Protein AF-A0AAN6T8C2-F1 (afdb_monomer_lite)

InterPro domains:
  IPR029058 Alpha/Beta hydrolase fold [G3DSA:3.40.50.1820] (63-219)
  IPR054579 4-O-methyl-glucuronoyl methylesterase-like domain [PF22244] (79-148)

Foldseek 3Di:
DDDPPQKDWDWDQDPPRDIDIDIKGKDAAPDDFEEDEDCDALEDDDGRYMYIHDVPCVVPNDDDDDAQDDDDPLAHALLNVVVRTDPDDPVCNVCRVPVVPPPDDVLVVLLVCPPAAEEAEEEPVPCRSPVLSLLLSLVSSLLSCVQAVRSLRYAYEYYHPDDPSHDDPVCVLQVVLNCCVRTVVNHDPPSRSNYRDYPDPPSPDDNVVPDPDDRHNDDPPPPDDDDD

Radius of gyration: 19.91 Å; chains: 1; bounding box: 47×43×55 Å

Secondary structure (DSSP, 8-state):
-PPPTTEEEEEEEPTTS-EEEEEEEEE--SSS--EEEESS--SPPPTT-EEEE--TTTTS----------SSTTS--HHHHHHH-S-S-GGGGGGTT-GGG-S--HHHHHHTTTTS-EEEEE-TT-GGG-HHHHHHHHHHHHHHHHHTT-GGGEEEEE--SS-TT---GGGHHHHHHHHIIIIIS---TTS---EEEES-TT----GGGT--S---------------

Structure (mmCIF, N/CA/C/O backbone):
data_AF-A0AAN6T8C2-F1
#
_entry.id   AF-A0AAN6T8C2-F1
#
loop_
_atom_site.group_PDB
_atom_site.id
_atom_site.type_symbol
_atom_site.label_atom_id
_atom_site.label_alt_id
_atom_site.label_comp_id
_atom_site.label_asym_id
_atom_site.label_entity_id
_atom_site.label_seq_id
_atom_site.pdbx_PDB_ins_code
_atom_site.Cartn_x
_atom_site.Cartn_y
_atom_site.Cartn_z
_atom_site.occupancy
_atom_site.B_iso_or_equiv
_atom_site.auth_seq_id
_atom_site.auth_comp_id
_atom_site.auth_asym_id
_atom_site.auth_atom_id
_atom_site.pdbx_PDB_model_num
ATOM 1 N N . MET A 1 1 ? 5.323 17.037 34.798 1.00 45.03 1 MET A N 1
ATOM 2 C CA . MET A 1 1 ? 4.461 17.974 34.052 1.00 45.03 1 MET A CA 1
ATOM 3 C C . MET A 1 1 ? 3.394 17.132 33.388 1.00 45.03 1 MET A C 1
ATOM 5 O O . MET A 1 1 ? 3.730 16.327 32.519 1.00 45.03 1 MET A O 1
ATOM 9 N N . ASP A 1 2 ? 2.168 17.217 33.895 1.00 51.53 2 ASP A N 1
ATOM 10 C CA . ASP A 1 2 ? 1.044 16.428 33.397 1.00 51.53 2 ASP A CA 1
ATOM 11 C C . ASP A 1 2 ? 0.739 16.805 31.952 1.00 51.53 2 ASP A C 1
ATOM 13 O O . ASP A 1 2 ? 0.881 17.962 31.548 1.00 51.53 2 ASP A O 1
ATOM 17 N N . LEU A 1 3 ? 0.402 15.804 31.145 1.00 50.94 3 LEU A N 1
ATOM 18 C CA . LEU A 1 3 ? 0.017 16.049 29.766 1.00 50.94 3 LEU A CA 1
ATOM 19 C C . LEU A 1 3 ? -1.429 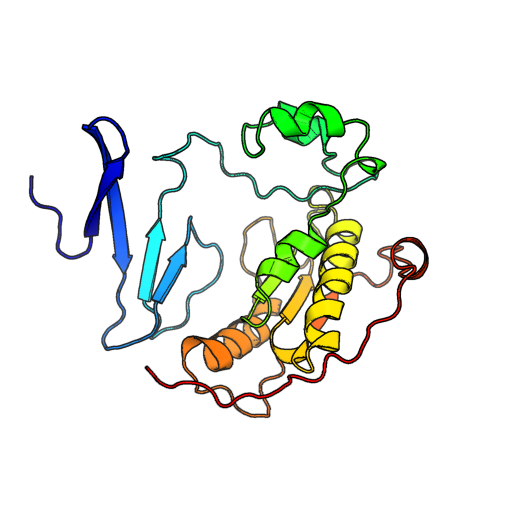16.550 29.693 1.00 50.94 3 LEU A C 1
ATOM 21 O O . LEU A 1 3 ? -2.251 16.136 30.510 1.00 50.94 3 LEU A O 1
ATOM 25 N N . PRO A 1 4 ? -1.766 17.388 28.697 1.00 62.94 4 PRO A N 1
ATOM 26 C CA . PRO A 1 4 ? -3.156 17.732 28.416 1.00 62.94 4 PRO A CA 1
ATOM 27 C C . PRO A 1 4 ? -3.982 16.467 28.138 1.00 62.94 4 PRO A C 1
ATOM 29 O O . PRO A 1 4 ? -3.448 15.499 27.598 1.00 62.94 4 PRO A O 1
ATOM 32 N N . ALA A 1 5 ? -5.294 16.506 28.402 1.00 58.34 5 ALA A N 1
ATOM 33 C CA . ALA A 1 5 ? -6.227 15.378 28.225 1.00 58.34 5 ALA A CA 1
ATOM 34 C C . ALA A 1 5 ? -6.243 14.745 26.812 1.00 58.34 5 ALA A C 1
ATOM 36 O O . ALA A 1 5 ? -6.737 13.637 26.635 1.00 58.34 5 ALA A O 1
ATOM 37 N N . ASN A 1 6 ? -5.666 15.424 25.818 1.00 65.81 6 ASN A N 1
ATOM 38 C CA . ASN A 1 6 ? -5.591 14.981 24.425 1.00 65.81 6 ASN A CA 1
ATOM 39 C C . ASN A 1 6 ? -4.285 14.240 24.087 1.00 65.81 6 ASN A C 1
ATOM 41 O O . ASN A 1 6 ? -3.965 14.072 22.911 1.00 65.81 6 ASN A O 1
ATOM 45 N N . PHE A 1 7 ? -3.493 13.835 25.082 1.00 59.97 7 PHE A N 1
ATOM 46 C CA . PHE A 1 7 ? -2.259 13.087 24.863 1.00 59.97 7 PHE A CA 1
ATOM 47 C C . PHE A 1 7 ? -2.221 11.797 25.678 1.00 59.97 7 PHE A C 1
ATOM 49 O O . PHE A 1 7 ? -2.475 11.802 26.881 1.00 59.97 7 PHE A O 1
ATOM 56 N N . LEU A 1 8 ? -1.803 10.707 25.032 1.00 64.50 8 LEU A N 1
ATOM 57 C CA . LEU A 1 8 ? -1.449 9.468 25.721 1.00 64.50 8 LEU A CA 1
ATOM 58 C C . LEU A 1 8 ? 0.071 9.358 25.836 1.00 64.50 8 LEU A C 1
ATOM 60 O O . LEU A 1 8 ? 0.795 9.513 24.851 1.00 64.50 8 LEU A O 1
ATOM 64 N N . ARG A 1 9 ? 0.547 9.064 27.049 1.00 69.62 9 ARG A N 1
ATOM 65 C CA . ARG A 1 9 ? 1.923 8.629 27.319 1.00 69.62 9 ARG A CA 1
ATOM 66 C C . ARG A 1 9 ? 1.949 7.113 27.342 1.00 69.62 9 ARG A C 1
ATOM 68 O O . ARG A 1 9 ? 1.206 6.511 28.111 1.00 69.62 9 ARG A O 1
ATOM 75 N N . GLN A 1 10 ? 2.845 6.519 26.563 1.00 71.00 10 GLN A N 1
ATOM 76 C CA . GLN A 1 10 ? 3.100 5.087 26.627 1.00 71.00 10 GLN A CA 1
ATOM 77 C C . GLN A 1 10 ? 4.558 4.855 27.037 1.00 71.00 10 GLN A C 1
ATOM 79 O O . GLN A 1 10 ? 5.458 5.073 26.222 1.00 71.00 10 GLN A O 1
ATOM 84 N N . PRO A 1 11 ? 4.817 4.475 28.303 1.00 67.25 11 PRO A N 1
ATOM 85 C CA . PRO A 1 11 ? 6.139 4.025 28.703 1.00 67.25 11 PRO A CA 1
ATOM 86 C C . PRO A 1 11 ? 6.406 2.648 28.089 1.00 67.25 11 PRO A C 1
ATOM 88 O O . PRO A 1 11 ? 5.584 1.739 28.210 1.00 67.25 11 PRO A O 1
ATOM 91 N N . ILE A 1 12 ? 7.555 2.490 27.434 1.00 69.00 12 ILE A N 1
ATOM 92 C CA . ILE A 1 12 ? 8.061 1.186 27.001 1.00 69.00 12 ILE A CA 1
ATOM 93 C C . ILE A 1 12 ? 9.289 0.866 27.844 1.00 69.00 12 ILE A C 1
ATOM 95 O O . ILE A 1 12 ? 10.314 1.549 27.756 1.00 69.00 12 ILE A O 1
ATOM 99 N N . GLN A 1 13 ? 9.178 -0.194 28.640 1.00 70.50 13 GLN A N 1
ATOM 100 C CA . GLN A 1 13 ? 10.312 -0.804 29.314 1.00 70.50 13 GLN A CA 1
ATOM 101 C C . GLN A 1 13 ? 10.913 -1.851 28.377 1.00 70.50 13 GLN A C 1
ATOM 103 O O . GLN A 1 13 ? 10.228 -2.774 27.939 1.00 70.50 13 GLN A O 1
ATOM 108 N N . THR A 1 14 ? 12.180 -1.674 28.021 1.00 67.00 14 THR A N 1
ATOM 109 C CA . THR A 1 14 ? 12.908 -2.626 27.174 1.00 67.00 14 THR A CA 1
ATOM 110 C C . THR A 1 14 ? 13.741 -3.578 28.032 1.00 67.00 14 THR A C 1
ATOM 112 O O . THR A 1 14 ? 13.932 -3.342 29.229 1.00 67.00 14 THR A O 1
ATOM 115 N N . ASP A 1 15 ? 14.243 -4.658 27.428 1.00 65.38 15 ASP A N 1
ATOM 116 C CA . ASP A 1 15 ? 15.225 -5.519 28.089 1.00 65.38 15 ASP A CA 1
ATOM 117 C C . ASP A 1 15 ? 16.444 -4.681 28.542 1.00 65.38 15 ASP A C 1
ATOM 119 O O . ASP A 1 15 ? 16.909 -3.798 27.813 1.00 65.38 15 ASP A O 1
ATOM 123 N N . LYS A 1 16 ? 16.963 -4.959 29.747 1.00 65.06 16 LYS A N 1
ATOM 124 C CA . LYS A 1 16 ? 18.083 -4.248 30.409 1.00 65.06 16 LYS A CA 1
ATOM 125 C C . LYS A 1 16 ? 17.782 -2.828 30.924 1.00 65.06 16 LYS A C 1
ATOM 127 O O . LYS A 1 16 ? 18.631 -1.944 30.810 1.00 65.06 16 LYS A O 1
ATOM 132 N N . GLU A 1 17 ? 16.595 -2.608 31.495 1.00 69.12 17 GLU A N 1
ATOM 133 C CA . GLU A 1 17 ? 16.219 -1.392 32.257 1.00 69.12 17 GLU A CA 1
ATOM 134 C C . GLU A 1 17 ? 16.247 -0.067 31.471 1.00 69.12 17 GLU A C 1
ATOM 136 O O . GLU A 1 17 ? 16.138 1.020 32.044 1.00 69.12 17 GLU A O 1
ATOM 141 N N . LYS A 1 18 ? 16.350 -0.120 30.140 1.00 67.25 18 LYS A N 1
ATOM 142 C CA . LYS A 1 18 ? 16.247 1.080 29.307 1.00 67.25 18 LYS A CA 1
ATOM 143 C C . LYS A 1 18 ? 14.777 1.422 29.093 1.00 67.25 18 LYS A C 1
ATOM 145 O O . LYS A 1 18 ? 13.999 0.595 28.614 1.00 67.25 18 LYS A O 1
ATOM 150 N N . ASN A 1 19 ? 14.420 2.659 29.420 1.00 67.56 19 ASN A N 1
ATOM 151 C CA . ASN A 1 19 ? 13.067 3.183 29.274 1.00 67.56 19 ASN A CA 1
ATOM 152 C C . ASN A 1 19 ? 13.010 4.176 28.116 1.00 67.56 19 ASN A C 1
ATOM 154 O O . ASN A 1 19 ? 13.830 5.092 28.035 1.00 67.56 19 ASN A O 1
ATOM 158 N N . ILE A 1 20 ? 12.015 4.016 27.249 1.00 67.62 20 ILE A N 1
ATOM 159 C CA . ILE A 1 20 ? 11.681 4.986 26.207 1.00 67.62 20 ILE A CA 1
ATOM 160 C C . ILE A 1 20 ? 10.268 5.487 26.493 1.00 67.62 20 ILE A C 1
ATOM 162 O O . ILE A 1 20 ? 9.353 4.699 26.720 1.00 67.62 20 ILE A O 1
ATOM 166 N N . ASN A 1 21 ? 10.095 6.808 26.482 1.00 67.06 21 ASN A N 1
ATOM 167 C CA . ASN A 1 21 ? 8.798 7.454 26.638 1.00 67.06 21 ASN A CA 1
ATOM 168 C C . ASN A 1 21 ? 8.503 8.265 25.382 1.00 67.06 21 ASN A C 1
ATOM 170 O O . ASN A 1 21 ? 9.280 9.150 25.030 1.00 67.06 21 ASN A O 1
ATOM 174 N N . PHE A 1 22 ? 7.358 8.019 24.756 1.00 67.19 22 PHE A N 1
ATOM 175 C CA . PHE A 1 22 ? 6.819 8.896 23.720 1.00 67.19 22 PHE A CA 1
ATOM 176 C C . PHE A 1 22 ? 5.398 9.324 24.087 1.00 67.19 22 PHE A C 1
ATOM 178 O O . PHE A 1 22 ? 4.767 8.786 25.004 1.00 67.19 22 PHE A O 1
ATOM 185 N N . SER A 1 23 ? 4.920 10.376 23.433 1.00 64.69 23 SER A N 1
ATOM 186 C CA . SER A 1 23 ? 3.564 10.892 23.610 1.00 64.69 23 SER A CA 1
ATOM 187 C C . SER A 1 23 ? 2.898 10.996 22.249 1.00 64.69 23 SER A C 1
ATOM 189 O O . SER A 1 23 ? 3.501 11.506 21.309 1.00 64.69 23 SER A O 1
ATOM 191 N N . VAL A 1 24 ? 1.664 10.514 22.147 1.00 65.12 24 VAL A N 1
ATOM 192 C CA . VAL A 1 24 ? 0.842 10.636 20.938 1.00 65.12 24 VAL A CA 1
ATOM 193 C C . VAL A 1 24 ? -0.283 11.620 21.202 1.00 65.12 24 VAL A C 1
ATOM 195 O O . VAL A 1 24 ? -0.850 11.624 22.296 1.00 65.12 24 VAL A O 1
ATOM 198 N N . SER A 1 25 ? -0.599 12.465 20.224 1.00 65.31 25 SER A N 1
ATOM 199 C CA . SER A 1 25 ? -1.761 13.352 20.312 1.00 65.31 25 SER A CA 1
ATOM 200 C C . SER A 1 25 ? -2.984 12.658 19.735 1.00 65.31 25 SER A C 1
ATOM 202 O O . SER A 1 25 ? -2.902 12.074 18.654 1.00 65.31 25 SER A O 1
ATOM 204 N N . ILE A 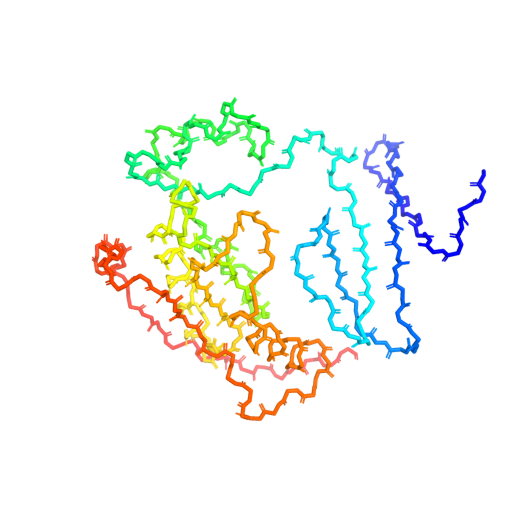1 26 ? -4.120 12.776 20.411 1.00 66.38 26 ILE A N 1
ATOM 205 C CA . ILE A 1 26 ? -5.397 12.230 19.964 1.00 66.38 26 ILE A CA 1
ATOM 206 C C . ILE A 1 26 ? -6.355 13.376 19.674 1.00 66.38 26 ILE A C 1
ATOM 208 O O . ILE A 1 26 ? -6.559 14.260 20.502 1.00 66.38 26 ILE A O 1
ATOM 212 N N . THR A 1 27 ? -6.964 13.338 18.494 1.00 68.69 27 THR A N 1
ATOM 213 C CA . THR A 1 27 ? -8.133 14.145 18.151 1.00 68.69 27 THR A CA 1
ATOM 214 C C . THR A 1 27 ? -9.332 13.214 18.086 1.00 68.69 27 THR A C 1
ATOM 216 O O . THR A 1 27 ? -9.463 12.437 17.141 1.00 68.69 27 THR A O 1
ATOM 219 N N . THR A 1 28 ? -10.189 13.250 19.103 1.00 63.12 28 THR A N 1
ATOM 220 C CA . THR A 1 28 ? -11.449 12.505 19.110 1.00 63.12 28 THR A CA 1
ATOM 221 C C . THR A 1 28 ? -12.569 13.373 18.526 1.00 63.12 28 THR A C 1
ATOM 223 O O . THR A 1 28 ? -12.694 14.543 18.894 1.00 63.12 28 THR A O 1
ATOM 226 N N . PRO A 1 29 ? -13.402 12.855 17.608 1.00 62.78 29 PRO A N 1
ATOM 227 C CA . PRO A 1 29 ? -14.671 13.490 17.285 1.00 62.78 29 PRO A CA 1
ATOM 228 C C . PRO A 1 29 ? -15.621 13.388 18.488 1.00 62.78 29 PRO A C 1
ATOM 230 O O . PRO A 1 29 ? -15.397 12.609 19.415 1.00 62.78 29 PRO A O 1
ATOM 233 N N . LEU A 1 30 ? -16.717 14.147 18.465 1.00 52.62 30 LEU A N 1
ATOM 234 C CA . LEU A 1 30 ? -17.821 13.952 19.408 1.00 52.62 30 LEU A CA 1
ATOM 235 C C . LEU A 1 30 ? -18.403 12.533 19.233 1.00 52.62 30 LEU A C 1
ATOM 237 O O . LEU A 1 30 ? -18.989 12.243 18.192 1.00 52.62 30 LEU A O 1
ATOM 241 N N . GLY A 1 31 ? -18.250 11.668 20.244 1.00 56.06 31 GLY A N 1
ATOM 242 C CA . GLY A 1 31 ? -18.862 10.331 20.310 1.00 56.06 31 GLY A CA 1
ATOM 243 C C . GLY A 1 31 ? -17.878 9.151 20.356 1.00 56.06 31 GLY A C 1
ATOM 244 O O . GLY A 1 31 ? -16.663 9.328 20.372 1.00 56.06 31 GLY A O 1
ATOM 245 N N . ASN A 1 32 ? -18.431 7.932 20.380 1.00 59.62 32 ASN A N 1
ATOM 246 C CA . ASN A 1 32 ? -17.681 6.675 20.270 1.00 59.62 32 ASN A CA 1
ATOM 247 C C . ASN A 1 32 ? -17.539 6.306 18.785 1.00 59.62 32 ASN A C 1
ATOM 249 O O . ASN A 1 32 ? -18.547 6.121 18.105 1.00 59.62 32 ASN A O 1
ATOM 253 N N . GLY A 1 33 ? -16.310 6.195 18.280 1.00 60.03 33 GLY A N 1
ATOM 254 C CA . GLY A 1 33 ? -16.033 5.861 16.880 1.00 60.03 33 GLY A CA 1
ATOM 255 C C . GLY A 1 33 ? -14.648 5.230 16.695 1.00 60.03 33 GLY A C 1
ATOM 256 O O . GLY A 1 33 ? -13.823 5.297 17.610 1.00 60.03 33 GLY A O 1
ATOM 257 N N . PRO A 1 34 ? -14.382 4.595 15.539 1.00 66.44 34 PRO A N 1
ATOM 258 C CA . PRO A 1 34 ? -13.091 3.973 15.252 1.00 66.44 34 PRO A CA 1
ATOM 259 C C . PRO A 1 34 ? -11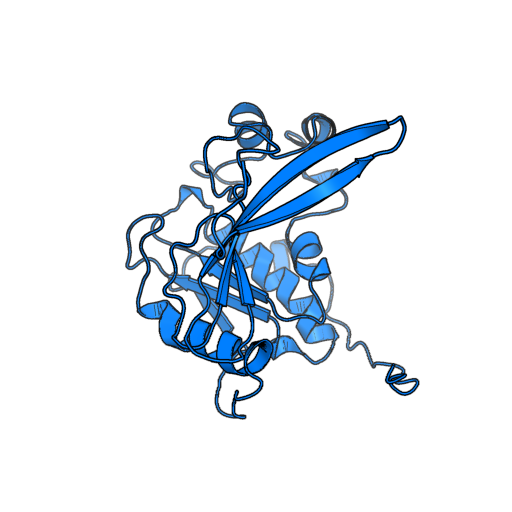.967 5.018 15.207 1.00 66.44 34 PRO A C 1
ATOM 261 O O . PRO A 1 34 ? -12.208 6.199 14.942 1.00 66.44 34 PRO A O 1
ATOM 264 N N . PHE A 1 35 ? -10.728 4.582 15.439 1.00 63.00 35 PHE A N 1
ATOM 265 C CA . PHE A 1 35 ? -9.543 5.438 15.385 1.00 63.00 35 PHE A CA 1
ATOM 266 C C . PHE A 1 35 ? -8.587 5.030 14.260 1.00 63.00 35 PHE A C 1
ATOM 268 O O . PHE A 1 35 ? -8.461 3.852 13.931 1.00 63.00 35 PHE A O 1
ATOM 275 N N . ILE A 1 36 ? -7.876 6.008 13.698 1.00 61.81 36 ILE A N 1
ATOM 276 C CA . ILE A 1 36 ? -6.781 5.806 12.743 1.00 61.81 36 ILE A CA 1
ATOM 277 C C . ILE A 1 36 ? -5.504 6.391 13.345 1.00 61.81 36 ILE A C 1
ATOM 279 O O . ILE A 1 36 ? -5.501 7.531 13.809 1.00 61.81 36 ILE A O 1
ATOM 283 N N . ALA A 1 37 ? -4.413 5.625 13.319 1.00 58.09 37 ALA A N 1
ATOM 284 C CA . ALA A 1 37 ? -3.087 6.114 13.681 1.00 58.09 37 ALA A CA 1
ATOM 285 C C . ALA A 1 37 ? -2.345 6.627 12.440 1.00 58.09 37 ALA A C 1
ATOM 287 O O . ALA A 1 37 ? -2.218 5.905 11.453 1.00 58.09 37 ALA A O 1
ATOM 288 N N . LEU A 1 38 ? -1.850 7.863 12.485 1.00 58.84 38 LEU A N 1
ATOM 289 C CA . LEU A 1 38 ? -1.156 8.521 11.380 1.00 58.84 38 LEU A CA 1
ATOM 290 C C . LEU A 1 38 ? 0.192 9.070 11.829 1.00 58.84 38 LEU A C 1
ATOM 292 O O . LEU A 1 38 ? 0.268 9.772 12.828 1.00 58.84 38 LEU A O 1
ATOM 296 N N . GLY A 1 39 ? 1.231 8.849 11.021 1.00 48.84 39 GLY A N 1
ATOM 297 C CA . GLY A 1 39 ? 2.518 9.561 11.121 1.00 48.84 39 GLY A CA 1
ATOM 298 C C . GLY A 1 39 ? 2.412 11.082 10.884 1.00 48.84 39 GLY A C 1
ATOM 299 O O . GLY A 1 39 ? 3.317 11.857 11.168 1.00 48.84 39 GLY A O 1
ATOM 300 N N . GLY A 1 40 ? 1.279 11.483 10.302 1.00 57.91 40 GLY A N 1
ATOM 301 C CA . GLY A 1 40 ? 1.039 12.704 9.544 1.00 57.91 40 GLY A CA 1
ATOM 302 C C . GLY A 1 40 ? 0.183 12.322 8.329 1.00 57.91 40 GLY A C 1
ATOM 303 O O . GLY A 1 40 ? 0.527 11.396 7.594 1.00 57.91 40 GLY A O 1
ATOM 304 N N . GLY A 1 41 ? -0.980 12.952 8.157 1.00 59.19 41 GLY A N 1
ATOM 305 C CA . GLY A 1 41 ? -1.956 12.599 7.120 1.00 59.19 41 GLY A CA 1
ATOM 306 C C . GLY A 1 41 ? -2.161 13.737 6.129 1.00 59.19 41 GLY A C 1
ATOM 307 O O . GLY A 1 41 ? -2.318 14.883 6.533 1.00 59.19 41 GLY A O 1
ATOM 308 N N . SER A 1 42 ? -2.184 13.415 4.838 1.00 66.50 42 SER A N 1
ATOM 309 C CA . SER A 1 42 ? -2.522 14.363 3.762 1.00 66.50 42 SER A CA 1
ATOM 310 C C . SER A 1 42 ? -3.885 14.075 3.137 1.00 66.50 42 SER A C 1
ATOM 312 O O . SER A 1 42 ? -4.215 14.642 2.104 1.00 66.50 42 SER A O 1
ATOM 314 N N . PHE A 1 43 ? -4.658 13.165 3.726 1.00 67.50 43 PHE A N 1
ATOM 315 C CA . PHE A 1 43 ? -5.997 12.817 3.272 1.00 67.50 43 PHE A CA 1
ATOM 316 C C . PHE A 1 43 ? -7.038 13.374 4.250 1.00 67.50 43 PHE A C 1
ATOM 318 O O . PHE A 1 43 ? -6.756 13.486 5.447 1.00 67.50 43 PHE A O 1
ATOM 325 N N . PRO A 1 44 ? -8.235 13.738 3.767 1.00 73.81 44 PRO A N 1
ATOM 326 C CA . PRO A 1 44 ? -9.315 14.187 4.620 1.00 73.81 44 PRO A CA 1
ATOM 327 C C . PRO A 1 44 ? -9.781 13.015 5.476 1.00 73.81 44 PRO A C 1
ATOM 329 O O . PRO A 1 44 ? -10.037 11.923 4.972 1.00 73.81 44 PRO A O 1
ATOM 332 N N . ILE A 1 45 ? -9.903 13.254 6.775 1.00 71.69 45 ILE A N 1
ATOM 333 C CA . ILE A 1 45 ? -10.451 12.283 7.716 1.00 71.69 45 ILE A CA 1
ATOM 334 C C . ILE A 1 45 ? -11.946 12.592 7.840 1.00 71.69 45 ILE A C 1
ATOM 336 O O . ILE A 1 45 ? -12.290 13.699 8.266 1.00 71.69 45 ILE A O 1
ATOM 340 N N . PRO A 1 46 ? -12.844 11.674 7.438 1.00 70.38 46 PRO A N 1
ATOM 341 C CA . PRO A 1 46 ? -14.276 11.868 7.608 1.00 70.38 46 PRO A CA 1
ATOM 342 C C . PRO A 1 46 ? -14.657 12.099 9.073 1.00 70.38 46 PRO A C 1
ATOM 344 O O . PRO A 1 46 ? -14.005 11.602 9.994 1.00 70.38 46 PRO A O 1
ATOM 347 N N . SER A 1 47 ? -15.760 12.814 9.290 1.00 66.81 47 SER A N 1
ATOM 348 C CA . SER A 1 47 ? -16.330 12.978 10.627 1.00 66.81 47 SER A CA 1
ATOM 349 C C . SER A 1 47 ? -16.666 11.620 11.262 1.00 66.81 47 SER A C 1
ATOM 351 O O . SER A 1 47 ? -16.992 10.646 10.579 1.00 66.81 47 SER A O 1
ATOM 353 N N . GLY A 1 48 ? -16.568 11.551 12.592 1.00 68.12 48 GLY A N 1
ATOM 354 C CA . GLY A 1 48 ? -16.827 10.322 13.350 1.00 68.12 48 GLY A CA 1
ATOM 355 C C . GLY A 1 48 ? -15.645 9.348 13.434 1.00 68.12 48 GLY A C 1
ATOM 356 O O . GLY A 1 48 ? -15.811 8.263 13.983 1.00 68.12 48 GLY A O 1
ATOM 357 N N . ILE A 1 49 ? -14.457 9.732 12.949 1.00 69.69 49 ILE A N 1
ATOM 358 C CA . ILE A 1 49 ? -13.214 8.963 13.103 1.00 69.69 49 ILE A CA 1
ATOM 359 C C . ILE A 1 49 ? -12.235 9.718 14.001 1.00 69.69 49 ILE A C 1
ATOM 361 O O . ILE A 1 49 ? -11.912 10.880 13.750 1.00 69.69 49 ILE A O 1
ATOM 365 N N . ALA A 1 50 ? -11.744 9.053 15.044 1.00 62.56 50 ALA A N 1
ATOM 366 C CA . ALA A 1 50 ? -10.674 9.581 15.880 1.00 62.56 50 ALA A CA 1
ATOM 367 C C . ALA A 1 50 ? -9.320 9.470 15.173 1.00 62.56 50 ALA A C 1
ATOM 369 O O . ALA A 1 50 ? -9.028 8.493 14.489 1.00 62.56 50 ALA A O 1
ATOM 370 N N . THR A 1 51 ? -8.464 10.467 15.358 1.00 65.75 51 THR A N 1
ATOM 371 C CA . THR A 1 51 ? -7.113 10.484 14.788 1.00 65.75 51 THR A CA 1
ATOM 372 C C . THR A 1 51 ? -6.090 10.428 15.903 1.00 65.75 51 THR A C 1
ATOM 374 O O . THR A 1 51 ? -6.095 11.281 16.788 1.00 65.75 51 THR A O 1
ATOM 377 N N . VAL A 1 52 ? -5.194 9.451 15.850 1.00 58.59 52 VAL A N 1
ATOM 378 C CA . VAL A 1 52 ? -4.012 9.373 16.708 1.00 58.59 52 VAL A CA 1
ATOM 379 C C . VAL A 1 52 ? -2.813 9.778 15.864 1.00 58.59 52 VAL A C 1
ATOM 381 O O . VAL A 1 52 ? -2.453 9.075 14.927 1.00 58.59 52 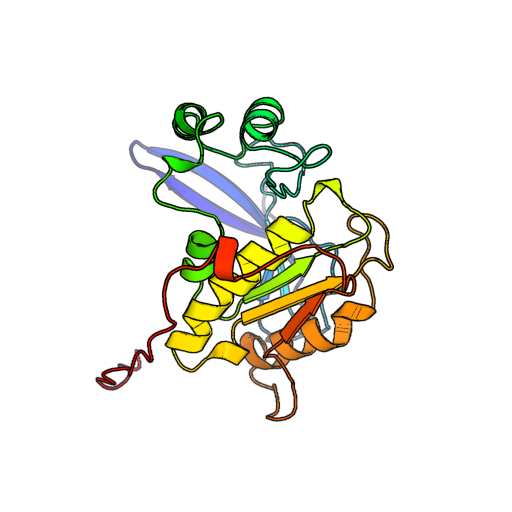VAL A O 1
ATOM 384 N N . THR A 1 53 ? -2.180 10.903 16.175 1.00 64.81 53 THR A N 1
ATOM 385 C CA . THR A 1 53 ? -0.963 11.318 15.472 1.00 64.81 53 THR A CA 1
ATOM 386 C C . THR A 1 53 ? 0.255 10.764 16.196 1.00 64.81 53 THR A C 1
ATOM 388 O O . THR A 1 53 ? 0.540 11.131 17.339 1.00 64.81 53 THR A O 1
ATOM 391 N N . PHE A 1 54 ? 0.983 9.889 15.514 1.00 57.41 54 PHE A N 1
ATOM 392 C CA . PHE A 1 54 ? 2.258 9.342 15.943 1.00 57.41 54 PHE A CA 1
ATOM 393 C C . PHE A 1 54 ? 3.387 10.127 15.279 1.00 57.41 54 PHE A C 1
ATOM 395 O O . PHE A 1 54 ? 3.477 10.168 14.062 1.00 57.41 54 PHE A O 1
ATOM 402 N N . ARG A 1 55 ? 4.269 10.759 16.051 1.00 61.75 55 ARG A N 1
ATOM 403 C CA . ARG A 1 55 ? 5.439 11.441 15.484 1.00 61.75 55 ARG A CA 1
ATOM 404 C C . ARG A 1 55 ? 6.552 10.425 15.265 1.00 61.75 55 ARG A C 1
ATOM 406 O O . ARG A 1 55 ? 7.286 10.105 16.193 1.00 61.75 55 ARG A O 1
ATOM 413 N N . ASN A 1 56 ? 6.665 9.895 14.051 1.00 62.59 56 ASN A N 1
ATOM 414 C CA . ASN A 1 56 ? 7.668 8.876 13.727 1.00 62.59 56 ASN A CA 1
ATOM 415 C C . ASN A 1 56 ? 9.113 9.411 13.705 1.00 62.59 56 ASN A C 1
ATOM 417 O O . ASN A 1 56 ? 10.035 8.605 13.805 1.00 62.59 56 ASN A O 1
ATOM 421 N N . ASP A 1 57 ? 9.308 10.735 13.662 1.00 58.38 57 ASP A N 1
ATOM 422 C CA . ASP A 1 57 ? 10.632 11.375 13.728 1.00 58.38 57 ASP A CA 1
ATOM 423 C C . ASP A 1 57 ? 11.265 11.336 15.133 1.00 58.38 57 ASP A C 1
ATOM 425 O O . ASP A 1 57 ? 12.491 11.393 15.266 1.00 58.38 57 ASP A O 1
ATOM 429 N N . ASP A 1 58 ? 10.445 11.230 16.186 1.00 58.56 58 ASP A N 1
ATOM 430 C CA . ASP A 1 58 ? 10.896 11.233 17.583 1.00 58.56 58 ASP A CA 1
ATOM 431 C C . ASP A 1 58 ? 11.683 9.953 17.954 1.00 58.56 58 ASP A C 1
ATOM 433 O O . ASP A 1 58 ? 12.776 10.075 18.518 1.00 58.56 58 ASP A O 1
ATOM 437 N N . PRO A 1 59 ? 11.205 8.726 17.637 1.00 54.78 59 PRO A N 1
ATOM 438 C CA . PRO A 1 59 ? 11.969 7.500 17.884 1.00 54.78 59 PRO A CA 1
ATOM 439 C C . PRO A 1 59 ? 13.069 7.245 16.839 1.00 54.78 59 PRO A C 1
ATOM 441 O O . PRO A 1 59 ? 14.057 6.585 17.162 1.00 54.78 59 PRO A O 1
ATOM 444 N N . HIS A 1 60 ? 12.937 7.771 15.612 1.00 46.06 60 HIS A N 1
ATOM 445 C CA . HIS A 1 60 ? 13.927 7.627 14.539 1.00 46.06 60 HIS A CA 1
ATOM 446 C C . HIS A 1 60 ? 13.984 8.884 13.661 1.00 46.06 60 HIS A C 1
ATOM 448 O O . HIS A 1 60 ? 13.091 9.130 12.857 1.00 46.06 60 HIS A O 1
ATOM 454 N N . ARG A 1 61 ? 15.076 9.653 13.763 1.00 46.34 61 ARG A N 1
ATOM 455 C CA . ARG A 1 61 ? 15.275 10.870 12.961 1.00 46.34 61 ARG A CA 1
ATOM 456 C C . ARG A 1 61 ? 15.317 10.555 11.469 1.00 46.34 61 ARG A C 1
ATOM 458 O O . ARG A 1 61 ? 16.255 9.910 11.005 1.00 46.34 61 ARG A O 1
ATOM 465 N N . GLN A 1 62 ? 14.349 11.076 10.727 1.00 47.94 62 GLN A N 1
ATOM 466 C CA . GLN A 1 62 ? 14.285 11.024 9.270 1.00 47.94 62 GLN A CA 1
ATOM 467 C C . GLN A 1 62 ? 13.770 12.381 8.762 1.00 47.94 62 GLN A C 1
ATOM 469 O O . GLN A 1 62 ? 13.037 13.072 9.460 1.00 47.94 62 GLN A O 1
ATOM 474 N N . SER A 1 63 ? 14.151 12.807 7.555 1.00 40.75 63 SER A N 1
ATOM 475 C CA . SER A 1 63 ? 13.313 13.740 6.797 1.00 40.75 63 SER A CA 1
ATOM 476 C C . SER A 1 63 ? 12.188 12.934 6.145 1.00 40.75 63 SER A C 1
ATOM 478 O O . SER A 1 63 ? 12.433 11.842 5.624 1.00 40.75 63 SER A O 1
ATOM 480 N N . LEU A 1 64 ? 10.950 13.434 6.202 1.00 41.00 64 LEU A N 1
ATOM 481 C CA . LEU A 1 64 ? 9.790 12.782 5.591 1.00 41.00 64 LEU A CA 1
ATOM 482 C C . LEU A 1 64 ? 10.076 12.495 4.107 1.00 41.00 64 LEU A C 1
ATOM 484 O O . LEU A 1 64 ? 10.128 13.424 3.302 1.00 41.00 64 LEU A O 1
ATOM 488 N N . ALA A 1 65 ? 10.210 11.225 3.724 1.00 33.97 65 ALA A N 1
ATOM 489 C CA . ALA A 1 65 ? 10.051 10.841 2.329 1.00 33.97 65 ALA A CA 1
ATOM 490 C C . ALA A 1 65 ? 9.180 9.599 2.202 1.00 33.97 65 ALA A C 1
ATOM 492 O O . ALA A 1 65 ? 9.290 8.630 2.951 1.00 33.97 65 ALA A O 1
ATOM 493 N N . ARG A 1 66 ? 8.299 9.656 1.208 1.00 45.72 66 ARG A N 1
ATOM 494 C CA . ARG A 1 66 ? 7.504 8.530 0.737 1.00 45.72 66 ARG A CA 1
ATOM 495 C C . ARG A 1 66 ? 8.312 7.883 -0.377 1.00 45.72 66 ARG A C 1
ATOM 497 O O . ARG A 1 66 ? 8.502 8.481 -1.433 1.00 45.72 66 ARG A O 1
ATOM 504 N N . VAL A 1 67 ? 8.881 6.718 -0.098 1.00 42.69 67 VAL A N 1
ATOM 505 C CA . VAL A 1 67 ? 9.868 6.089 -0.976 1.00 42.69 67 VAL A CA 1
ATOM 506 C C . VAL A 1 67 ? 9.177 5.109 -1.912 1.00 42.69 67 VAL A C 1
ATOM 508 O O . VAL A 1 67 ? 8.911 3.971 -1.543 1.00 42.69 67 VAL A O 1
ATOM 511 N N . GLY A 1 68 ? 8.921 5.537 -3.143 1.00 45.06 68 GLY A N 1
ATOM 512 C CA . GLY A 1 68 ? 8.640 4.614 -4.238 1.00 45.06 68 GLY A CA 1
ATOM 513 C C . GLY A 1 68 ? 9.951 4.105 -4.838 1.00 45.06 68 GLY A C 1
ATOM 514 O O . GLY A 1 68 ? 10.814 4.912 -5.175 1.00 45.06 68 GLY A O 1
ATOM 515 N N . ILE A 1 69 ? 10.135 2.786 -4.949 1.00 46.44 69 ILE A N 1
ATOM 516 C CA . ILE A 1 69 ? 11.341 2.171 -5.530 1.00 46.44 69 ILE A CA 1
ATOM 517 C C . ILE A 1 69 ? 10.990 1.583 -6.901 1.00 46.44 69 ILE A C 1
ATOM 519 O O . ILE A 1 69 ? 10.055 0.798 -7.016 1.00 46.44 69 ILE A O 1
ATOM 523 N N . GLY A 1 70 ? 11.732 1.940 -7.955 1.00 44.03 70 GLY A N 1
ATOM 524 C CA . GLY A 1 70 ? 11.488 1.441 -9.312 1.00 44.03 70 GLY A CA 1
ATOM 525 C C . GLY A 1 70 ? 12.745 1.316 -10.179 1.00 44.03 70 GLY A C 1
ATOM 526 O O . GLY A 1 70 ? 13.661 2.132 -10.115 1.00 44.03 70 GLY A O 1
ATOM 527 N N . HIS A 1 71 ? 12.779 0.305 -11.052 1.00 42.88 71 HIS A N 1
ATOM 528 C CA . HIS A 1 71 ? 13.941 -0.045 -11.887 1.00 42.88 71 HIS A CA 1
ATOM 529 C C . HIS A 1 71 ? 13.973 0.664 -13.267 1.00 42.88 71 HIS A C 1
ATOM 531 O O . HIS A 1 71 ? 14.200 0.035 -14.294 1.00 42.88 71 HIS A O 1
ATOM 537 N N . ARG A 1 72 ? 13.749 1.985 -13.359 1.00 40.09 72 ARG A N 1
ATOM 538 C CA . ARG A 1 72 ? 13.922 2.727 -14.639 1.00 40.09 72 ARG A CA 1
ATOM 539 C C . ARG A 1 72 ? 14.654 4.068 -14.457 1.00 40.09 72 ARG A C 1
ATOM 541 O O . ARG A 1 72 ? 14.723 4.569 -13.335 1.00 40.09 72 ARG A O 1
ATOM 548 N N . PRO A 1 73 ? 15.272 4.644 -15.511 1.00 35.03 73 PRO A N 1
ATOM 549 C CA . PRO A 1 73 ? 15.872 5.984 -15.456 1.00 35.03 73 PRO A CA 1
ATOM 550 C C . PRO A 1 73 ? 14.858 7.030 -14.964 1.00 35.03 73 PRO A C 1
ATOM 552 O O . PRO A 1 73 ? 13.703 6.994 -15.380 1.00 35.03 73 PRO A O 1
ATOM 555 N N . GLY A 1 74 ? 15.272 7.915 -14.050 1.00 45.25 74 GLY A N 1
ATOM 556 C CA . GLY A 1 74 ? 14.410 8.953 -13.458 1.00 45.25 74 GLY A CA 1
ATOM 557 C C . GLY A 1 74 ? 13.527 8.511 -12.279 1.00 45.25 74 GLY A C 1
ATOM 558 O O . GLY A 1 74 ? 12.782 9.327 -11.747 1.00 45.25 74 GLY A O 1
ATOM 559 N N . ARG A 1 75 ? 13.605 7.245 -11.849 1.00 58.97 75 ARG A N 1
ATOM 560 C CA . ARG A 1 75 ? 12.887 6.707 -10.676 1.00 58.97 75 ARG A CA 1
ATOM 561 C C . ARG A 1 75 ? 13.878 6.402 -9.559 1.00 58.97 75 ARG A C 1
ATOM 563 O O . ARG A 1 75 ? 15.018 6.035 -9.857 1.00 58.97 75 ARG A O 1
ATOM 570 N N . ARG A 1 76 ? 13.460 6.521 -8.294 1.00 56.81 76 ARG A N 1
ATOM 571 C CA . ARG A 1 76 ? 14.335 6.173 -7.164 1.00 56.81 76 ARG A CA 1
ATOM 572 C C . ARG A 1 76 ? 14.629 4.671 -7.193 1.00 56.81 76 ARG A C 1
ATOM 574 O O . ARG A 1 76 ? 13.719 3.850 -7.257 1.00 56.81 76 ARG A O 1
ATOM 581 N N . ARG A 1 77 ? 15.911 4.309 -7.183 1.00 70.81 77 ARG A N 1
ATOM 582 C CA . ARG A 1 77 ? 16.393 2.914 -7.206 1.00 70.81 77 ARG A CA 1
ATOM 583 C C . ARG A 1 77 ? 16.841 2.487 -5.806 1.00 70.81 77 ARG A C 1
ATOM 585 O O . ARG A 1 77 ? 17.210 3.368 -5.031 1.00 70.81 77 ARG A O 1
ATOM 592 N N . PRO A 1 78 ? 16.913 1.179 -5.492 1.00 73.88 78 PRO A N 1
ATOM 593 C CA . PRO A 1 78 ? 17.378 0.715 -4.181 1.00 73.88 78 PRO A CA 1
ATOM 594 C C . PRO A 1 78 ? 18.722 1.338 -3.755 1.00 73.88 78 PRO A C 1
ATOM 596 O O . PRO A 1 78 ? 18.834 1.852 -2.647 1.00 73.88 78 PRO A O 1
ATOM 599 N N . GLY A 1 79 ? 19.698 1.410 -4.670 1.00 74.38 79 GLY A N 1
ATOM 600 C CA . GLY A 1 79 ? 20.990 2.072 -4.436 1.00 74.38 79 GLY A CA 1
ATOM 601 C C . GLY A 1 79 ? 20.922 3.577 -4.141 1.00 74.38 79 GLY A C 1
ATOM 602 O O . GLY A 1 79 ? 21.782 4.087 -3.438 1.00 74.38 79 GLY A O 1
ATOM 603 N N . GLN A 1 80 ? 19.901 4.292 -4.623 1.00 78.81 80 GLN A N 1
ATOM 604 C CA . GLN A 1 80 ? 19.708 5.714 -4.310 1.00 78.81 80 GLN A CA 1
ATOM 605 C C . GLN A 1 80 ? 19.067 5.895 -2.928 1.00 78.81 80 GLN A C 1
ATOM 607 O O . GLN A 1 80 ? 19.475 6.766 -2.165 1.00 78.81 80 GLN A O 1
ATOM 612 N N . VAL A 1 81 ? 18.095 5.044 -2.588 1.00 76.00 81 VAL A N 1
ATOM 613 C CA . VAL A 1 81 ? 17.335 5.120 -1.329 1.00 76.00 81 VAL A CA 1
ATOM 614 C C . VAL A 1 81 ? 18.239 4.988 -0.106 1.00 76.00 81 VAL A C 1
ATOM 616 O O . VAL A 1 81 ? 18.103 5.772 0.829 1.00 76.00 81 VAL A O 1
ATOM 619 N N . ILE A 1 82 ? 19.200 4.059 -0.136 1.00 80.94 82 ILE A N 1
ATOM 620 C CA . ILE A 1 82 ? 20.135 3.844 0.983 1.00 80.94 82 ILE A CA 1
ATOM 621 C C . ILE A 1 82 ? 21.106 5.015 1.205 1.00 80.94 82 ILE A C 1
ATOM 623 O O . ILE A 1 82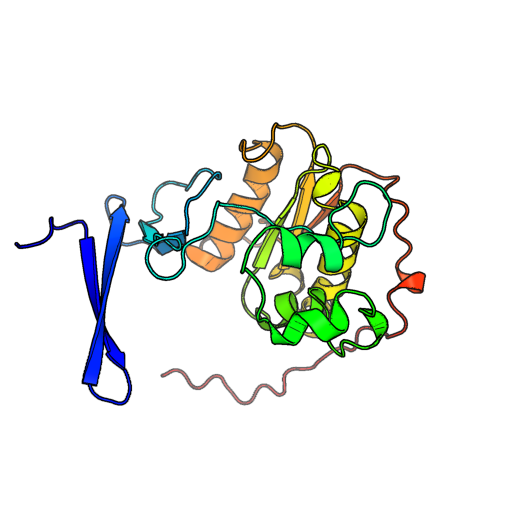 ? 21.702 5.121 2.271 1.00 80.94 82 ILE A O 1
ATOM 627 N N . THR A 1 83 ? 21.273 5.895 0.211 1.00 83.75 83 THR A N 1
ATOM 628 C CA . THR A 1 83 ? 22.111 7.104 0.329 1.00 83.75 83 THR A CA 1
ATOM 629 C C . THR A 1 83 ? 21.324 8.338 0.760 1.00 83.75 83 THR A C 1
ATOM 631 O O . THR A 1 83 ? 21.920 9.326 1.177 1.00 83.75 83 THR A O 1
ATOM 634 N N . GLU A 1 84 ? 19.993 8.298 0.652 1.00 80.25 84 GLU A N 1
ATOM 635 C CA . GLU A 1 84 ? 19.122 9.434 0.958 1.00 80.25 84 GLU A CA 1
ATOM 636 C C . GLU A 1 84 ? 18.778 9.493 2.448 1.00 80.25 84 GLU A C 1
ATOM 638 O O . GLU A 1 84 ? 18.748 10.575 3.033 1.00 80.25 84 GLU A O 1
ATOM 643 N N . ASN A 1 85 ? 18.502 8.340 3.065 1.00 81.31 85 ASN A N 1
ATOM 644 C CA . ASN A 1 85 ? 18.085 8.262 4.462 1.00 81.31 85 ASN A CA 1
ATOM 645 C C . ASN A 1 85 ? 18.263 6.839 5.031 1.00 81.31 85 ASN A C 1
ATOM 647 O O . ASN A 1 85 ? 18.667 5.912 4.333 1.00 81.31 85 ASN A O 1
ATOM 651 N N . VAL A 1 86 ? 17.916 6.652 6.305 1.00 85.94 86 VAL A N 1
ATOM 652 C CA . VAL A 1 86 ? 18.074 5.406 7.075 1.00 85.94 86 VAL A CA 1
ATOM 653 C C . VAL A 1 86 ? 16.761 4.622 7.221 1.00 85.94 86 VAL A C 1
ATOM 655 O O . VAL A 1 86 ? 16.477 4.057 8.276 1.00 85.94 86 VAL A O 1
ATOM 658 N N . TRP A 1 87 ? 15.924 4.605 6.177 1.00 79.75 87 TRP A N 1
ATOM 659 C CA . TRP A 1 87 ? 14.624 3.908 6.201 1.00 79.75 87 TRP A CA 1
ATOM 660 C C . TRP A 1 87 ? 14.742 2.387 6.236 1.00 79.75 87 TRP A C 1
ATOM 662 O O . TRP A 1 87 ? 13.860 1.710 6.757 1.00 79.75 87 TRP A O 1
ATOM 672 N N . LEU A 1 88 ? 15.815 1.852 5.658 1.00 85.50 88 LEU A N 1
ATOM 673 C CA . LEU A 1 88 ? 16.071 0.422 5.576 1.00 85.50 88 LEU A CA 1
ATOM 674 C C . LEU A 1 88 ? 17.256 0.066 6.472 1.00 85.50 88 LEU A C 1
ATOM 676 O O . LEU A 1 88 ? 18.163 0.872 6.683 1.00 85.50 88 LEU A O 1
ATOM 680 N N . SER A 1 89 ? 17.255 -1.161 6.991 1.00 87.94 89 SER A N 1
ATOM 681 C CA . SER A 1 89 ? 18.403 -1.690 7.730 1.00 87.94 89 SER A CA 1
ATOM 682 C C . SER A 1 89 ? 19.664 -1.652 6.862 1.00 87.94 89 SER A C 1
ATOM 684 O O . SER A 1 89 ? 19.596 -1.925 5.663 1.00 87.94 89 SER A O 1
ATOM 686 N N . LYS A 1 90 ? 20.834 -1.441 7.481 1.00 88.75 90 LYS A N 1
ATOM 687 C CA . LYS A 1 90 ? 22.142 -1.581 6.813 1.00 88.75 90 LYS A CA 1
ATOM 688 C C . LYS A 1 90 ? 22.308 -2.933 6.117 1.00 88.75 90 LYS A C 1
ATOM 690 O O . LYS A 1 90 ? 22.990 -3.034 5.107 1.00 88.75 90 LYS A O 1
ATOM 695 N N . SER A 1 91 ? 21.640 -3.978 6.609 1.00 91.00 91 SER A N 1
ATOM 696 C CA . SER A 1 91 ? 21.652 -5.301 5.977 1.00 91.00 91 SER A CA 1
ATOM 697 C C . SER A 1 91 ? 21.078 -5.298 4.556 1.00 91.00 91 SER A C 1
ATOM 699 O O . SER A 1 91 ? 21.386 -6.206 3.792 1.00 91.00 91 SER A O 1
ATOM 701 N N . PHE A 1 92 ? 20.278 -4.298 4.177 1.00 89.50 92 PHE A N 1
ATOM 702 C CA . PHE A 1 92 ? 19.761 -4.141 2.819 1.00 89.50 92 PHE A CA 1
ATOM 703 C C . PHE A 1 92 ? 20.827 -3.658 1.819 1.00 89.50 92 PHE A C 1
ATOM 705 O O . PHE A 1 92 ? 20.697 -3.912 0.623 1.00 89.50 92 PHE A O 1
ATOM 712 N N . GLU A 1 93 ? 21.907 -3.013 2.279 1.00 90.19 93 GLU A N 1
ATOM 713 C CA . GLU A 1 93 ? 22.953 -2.449 1.408 1.00 90.19 93 GLU A CA 1
ATOM 714 C C . GLU A 1 93 ? 23.574 -3.505 0.477 1.00 90.19 93 GLU A C 1
ATOM 716 O O . GLU A 1 93 ? 23.856 -3.212 -0.685 1.00 90.19 93 GLU A O 1
ATOM 721 N N . GLN A 1 94 ? 23.686 -4.759 0.934 1.00 92.00 94 GLN A N 1
ATOM 722 C CA . GLN A 1 94 ? 24.201 -5.876 0.129 1.00 92.00 94 GLN A CA 1
ATOM 723 C C . GLN A 1 94 ? 23.331 -6.203 -1.102 1.00 92.00 94 GLN A C 1
ATOM 725 O O . GLN A 1 94 ? 23.825 -6.761 -2.080 1.00 92.00 94 GLN A O 1
ATOM 730 N N . PHE A 1 95 ? 22.045 -5.835 -1.076 1.00 90.12 95 PHE A N 1
ATOM 731 C CA . PHE A 1 95 ? 21.081 -6.080 -2.154 1.00 90.12 95 PHE A CA 1
ATOM 732 C C . PHE A 1 95 ? 20.812 -4.837 -3.007 1.00 90.12 95 PHE A C 1
ATOM 734 O O . PHE A 1 95 ? 20.229 -4.946 -4.084 1.00 90.12 95 PHE A O 1
ATOM 741 N N . ALA A 1 96 ? 21.259 -3.652 -2.581 1.00 85.50 96 ALA A N 1
ATOM 742 C CA . ALA A 1 96 ? 20.901 -2.384 -3.218 1.00 85.50 96 ALA A CA 1
ATOM 743 C C . ALA A 1 96 ? 21.333 -2.286 -4.698 1.00 85.50 96 ALA A C 1
ATOM 745 O O . ALA A 1 96 ? 20.685 -1.602 -5.494 1.00 85.50 96 ALA A O 1
ATOM 746 N N . ASN A 1 97 ? 22.387 -3.017 -5.079 1.00 84.81 97 ASN A N 1
ATOM 747 C CA . ASN A 1 97 ? 22.857 -3.154 -6.463 1.00 84.81 97 ASN A CA 1
ATOM 748 C C . ASN A 1 97 ? 22.589 -4.544 -7.070 1.00 84.81 97 ASN A C 1
ATOM 750 O O . ASN A 1 97 ? 22.946 -4.785 -8.220 1.00 84.81 97 ASN A O 1
ATOM 754 N N . ASN A 1 98 ? 21.958 -5.454 -6.324 1.00 87.38 98 ASN A N 1
ATOM 755 C CA . ASN A 1 98 ? 21.668 -6.820 -6.752 1.00 87.38 98 ASN A CA 1
ATOM 756 C C . ASN A 1 98 ? 20.304 -7.297 -6.223 1.00 87.38 98 ASN A C 1
ATOM 758 O O . ASN A 1 98 ? 20.189 -8.299 -5.518 1.00 87.38 98 ASN A O 1
ATOM 762 N N . ILE A 1 99 ? 19.258 -6.538 -6.559 1.00 86.19 99 ILE A N 1
ATOM 763 C CA . ILE A 1 99 ? 17.913 -6.736 -6.003 1.00 86.19 99 ILE A CA 1
ATOM 764 C C . ILE A 1 99 ? 17.301 -8.094 -6.373 1.00 86.19 99 ILE A C 1
ATOM 766 O O . ILE A 1 99 ? 16.473 -8.609 -5.640 1.00 86.19 99 ILE A O 1
ATOM 770 N N . ARG A 1 100 ? 17.755 -8.713 -7.473 1.00 86.81 100 ARG A N 1
ATOM 771 C CA . ARG A 1 100 ? 17.293 -10.039 -7.919 1.00 86.81 100 ARG A CA 1
ATOM 772 C C . ARG A 1 100 ? 17.654 -11.167 -6.948 1.00 86.81 100 ARG A C 1
ATOM 774 O O . ARG A 1 100 ? 17.055 -12.230 -7.025 1.00 86.81 100 ARG A O 1
ATOM 781 N N . ASN A 1 101 ? 18.623 -10.940 -6.061 1.00 90.38 101 ASN A N 1
ATOM 782 C CA . ASN A 1 101 ? 19.024 -11.903 -5.038 1.00 90.38 101 ASN A CA 1
ATOM 783 C C . ASN A 1 101 ? 18.290 -11.695 -3.704 1.00 90.38 101 ASN A C 1
ATOM 785 O O . ASN A 1 101 ? 18.529 -12.453 -2.765 1.00 90.38 101 ASN A O 1
ATOM 789 N N . LEU A 1 102 ? 17.437 -10.671 -3.592 1.00 90.00 102 LEU A N 1
ATOM 790 C CA . LEU A 1 102 ? 16.574 -10.493 -2.432 1.00 90.00 102 LEU A CA 1
ATOM 791 C C . LEU A 1 102 ? 15.361 -11.427 -2.593 1.00 90.00 102 LEU A C 1
ATOM 793 O O . LEU A 1 102 ? 14.636 -11.286 -3.574 1.00 90.00 102 LEU A O 1
ATOM 797 N N . PRO A 1 103 ? 15.117 -12.373 -1.668 1.00 91.75 103 PRO A N 1
ATOM 798 C CA . PRO A 1 103 ? 14.062 -13.379 -1.818 1.00 91.75 103 PRO A CA 1
ATOM 799 C C . PRO A 1 103 ? 12.665 -12.853 -1.458 1.00 91.75 103 PRO A C 1
ATOM 801 O O . PRO A 1 103 ? 11.779 -13.649 -1.181 1.00 91.75 103 PRO A O 1
ATOM 804 N N . VAL A 1 104 ? 12.503 -11.532 -1.391 1.00 91.25 104 VAL A N 1
ATOM 805 C CA . VAL A 1 104 ? 11.256 -10.838 -1.070 1.00 91.25 104 VAL A CA 1
ATOM 806 C C . VAL A 1 104 ? 11.200 -9.532 -1.856 1.00 91.25 104 VAL A C 1
ATOM 808 O O . VAL A 1 104 ? 12.236 -8.952 -2.190 1.00 91.25 104 VAL A O 1
ATOM 811 N N . ASP A 1 105 ? 9.999 -9.022 -2.097 1.00 87.94 105 ASP A N 1
ATOM 812 C CA . ASP A 1 105 ? 9.785 -7.685 -2.660 1.00 87.94 105 ASP A CA 1
ATOM 813 C C . ASP A 1 105 ? 8.523 -7.058 -2.030 1.00 87.94 105 ASP A C 1
ATOM 815 O O . ASP A 1 105 ? 7.782 -7.698 -1.281 1.00 87.94 105 ASP A O 1
ATOM 819 N N . ASN A 1 106 ? 8.255 -5.783 -2.294 1.00 88.75 106 ASN A N 1
ATOM 820 C CA . ASN A 1 106 ? 7.220 -5.010 -1.604 1.00 88.75 106 ASN A CA 1
ATOM 821 C C . ASN A 1 106 ? 5.790 -5.540 -1.809 1.00 88.75 106 ASN A C 1
ATOM 823 O O . ASN A 1 106 ? 4.901 -5.205 -1.025 1.00 88.75 106 ASN A O 1
ATOM 827 N N . HIS A 1 107 ? 5.545 -6.365 -2.830 1.00 88.44 107 HIS A N 1
ATOM 828 C CA . HIS A 1 107 ? 4.239 -6.992 -3.025 1.00 88.44 107 HIS A CA 1
ATOM 829 C C . HIS A 1 107 ? 3.957 -8.041 -1.937 1.00 88.44 107 HIS A C 1
ATOM 831 O O . HIS A 1 107 ? 2.821 -8.162 -1.486 1.00 88.44 107 HIS A O 1
ATOM 837 N N . GLU A 1 108 ? 4.993 -8.716 -1.434 1.00 88.06 108 GLU A N 1
ATOM 838 C CA . GLU A 1 108 ? 4.891 -9.621 -0.287 1.00 88.06 108 GLU A CA 1
ATOM 839 C C . GLU A 1 108 ? 4.765 -8.851 1.031 1.00 88.06 108 GLU A C 1
ATOM 841 O O . GLU A 1 108 ? 3.990 -9.236 1.903 1.00 88.06 108 GLU A O 1
ATOM 846 N N . LEU A 1 109 ? 5.457 -7.712 1.162 1.00 88.44 109 LEU A N 1
ATOM 847 C CA . LEU A 1 109 ? 5.282 -6.821 2.315 1.00 88.44 109 LEU A CA 1
ATOM 848 C C . LEU A 1 109 ? 3.831 -6.335 2.425 1.00 88.44 109 LEU A C 1
ATOM 850 O O . LEU A 1 109 ? 3.257 -6.352 3.514 1.00 88.44 109 LEU A O 1
ATOM 854 N N . ALA A 1 110 ? 3.227 -5.930 1.304 1.00 86.75 110 ALA A N 1
ATOM 855 C CA . ALA A 1 110 ? 1.809 -5.594 1.259 1.00 86.75 110 ALA A CA 1
ATOM 856 C C . ALA A 1 110 ? 0.943 -6.808 1.630 1.00 86.75 110 ALA A C 1
ATOM 858 O O . ALA A 1 110 ? 0.032 -6.671 2.444 1.00 86.75 110 ALA A O 1
ATOM 859 N N . ALA A 1 111 ? 1.267 -8.001 1.120 1.00 90.81 111 ALA A N 1
ATOM 860 C CA . ALA A 1 111 ? 0.538 -9.235 1.411 1.00 90.81 111 ALA A CA 1
ATOM 861 C C . ALA A 1 111 ? 0.516 -9.630 2.900 1.00 90.81 111 ALA A C 1
ATOM 863 O O . ALA A 1 111 ? -0.446 -10.263 3.328 1.00 90.81 111 ALA A O 1
ATOM 864 N N . LEU A 1 112 ? 1.481 -9.197 3.725 1.00 92.44 112 LEU A N 1
ATOM 865 C CA . LEU A 1 112 ? 1.426 -9.375 5.191 1.00 92.44 112 LEU A CA 1
ATOM 866 C C . LEU A 1 112 ? 0.216 -8.679 5.846 1.00 92.44 112 LEU A C 1
ATOM 868 O O . LEU A 1 112 ? -0.097 -8.916 7.018 1.00 92.44 112 LEU A O 1
ATOM 872 N N . VAL A 1 113 ? -0.460 -7.783 5.122 1.00 92.69 113 VAL A N 1
ATOM 873 C CA . VAL A 1 113 ? -1.702 -7.163 5.587 1.00 92.69 113 VAL A CA 1
ATOM 874 C C . VAL A 1 113 ? -2.893 -8.111 5.453 1.00 92.69 113 VAL A C 1
ATOM 876 O O . VAL A 1 113 ? -3.790 -8.050 6.297 1.00 92.69 113 VAL A O 1
ATOM 879 N N . ALA A 1 114 ? -2.898 -9.013 4.470 1.00 91.94 114 ALA A N 1
ATOM 880 C CA . ALA A 1 114 ? -3.990 -9.959 4.270 1.00 91.94 114 ALA A CA 1
ATOM 881 C C . ALA A 1 114 ? -4.222 -10.823 5.534 1.00 91.94 114 ALA A C 1
ATOM 883 O O . ALA A 1 114 ? -3.263 -11.192 6.214 1.00 91.94 114 ALA A O 1
ATOM 884 N N . PRO A 1 115 ? -5.483 -11.132 5.901 1.00 94.44 115 PRO A N 1
ATOM 885 C CA . PRO A 1 115 ? -6.735 -10.815 5.202 1.00 94.44 115 PRO A CA 1
ATOM 886 C C . PRO A 1 115 ? -7.336 -9.437 5.551 1.00 94.44 115 PRO A C 1
ATOM 888 O O . PRO A 1 115 ? -8.461 -9.134 5.138 1.00 94.44 115 PRO A O 1
ATOM 891 N N . ARG A 1 116 ? -6.634 -8.598 6.331 1.00 93.31 116 ARG A N 1
ATOM 892 C CA . ARG A 1 116 ? -7.121 -7.259 6.709 1.00 93.31 116 ARG A CA 1
ATOM 893 C C . ARG A 1 116 ? -7.212 -6.352 5.482 1.00 93.31 116 ARG A C 1
ATOM 895 O O . ARG A 1 116 ? -6.651 -6.641 4.424 1.00 93.31 116 ARG A O 1
ATOM 902 N N . ALA A 1 117 ? -7.937 -5.249 5.645 1.00 91.88 117 ALA A N 1
ATOM 903 C CA . ALA A 1 117 ? -8.122 -4.294 4.570 1.00 91.88 117 ALA A CA 1
ATOM 904 C C . ALA A 1 117 ? -6.886 -3.416 4.332 1.00 91.88 117 ALA A C 1
ATOM 906 O O . ALA A 1 117 ? -6.252 -2.960 5.287 1.00 91.88 117 ALA A O 1
ATOM 907 N N . LEU A 1 118 ? -6.588 -3.143 3.062 1.00 93.12 118 LEU A N 1
ATOM 908 C CA . LEU A 1 118 ? -5.498 -2.276 2.621 1.00 93.12 118 LEU A CA 1
ATOM 909 C C . LEU A 1 118 ? -5.949 -1.421 1.430 1.00 93.12 118 LEU A C 1
ATOM 911 O O . LEU A 1 118 ? -6.293 -1.960 0.386 1.00 93.12 118 LEU A O 1
ATOM 915 N N . LEU A 1 119 ? -5.897 -0.095 1.559 1.00 93.31 119 LEU A N 1
ATOM 916 C CA . LEU A 1 119 ? -6.067 0.834 0.439 1.00 93.31 119 LEU A CA 1
ATOM 917 C C . LEU A 1 119 ? -4.749 1.570 0.187 1.00 93.31 119 LEU A C 1
ATOM 919 O O . LEU A 1 119 ? -4.226 2.227 1.087 1.00 93.31 119 LEU A O 1
ATOM 923 N N . VAL A 1 120 ? -4.238 1.485 -1.040 1.00 92.06 120 VAL A N 1
ATOM 924 C CA . VAL A 1 120 ? -3.032 2.189 -1.489 1.00 92.06 120 VAL A CA 1
ATOM 925 C C . VAL A 1 120 ? -3.414 3.240 -2.530 1.00 92.06 120 VAL A C 1
ATOM 927 O O . VAL A 1 120 ? -4.033 2.927 -3.547 1.00 92.06 120 VAL A O 1
ATOM 930 N N . ILE A 1 121 ? -3.040 4.493 -2.265 1.00 89.88 121 ILE A N 1
ATOM 931 C CA . ILE A 1 121 ? -3.295 5.647 -3.136 1.00 89.88 121 ILE A CA 1
ATOM 932 C C . ILE A 1 121 ? -1.958 6.190 -3.639 1.00 89.88 121 ILE A C 1
ATOM 934 O O . ILE A 1 121 ? -1.057 6.458 -2.842 1.00 89.88 121 ILE A O 1
ATOM 938 N N . GLU A 1 122 ? -1.846 6.369 -4.951 1.00 87.56 122 GLU A N 1
ATOM 939 C CA . GLU A 1 122 ? -0.620 6.772 -5.642 1.00 87.56 122 GLU A CA 1
ATOM 940 C C . GLU A 1 122 ? -0.862 7.888 -6.665 1.00 87.56 122 GLU A C 1
ATOM 942 O O . GLU A 1 122 ? -1.988 8.112 -7.105 1.00 87.56 122 GLU A O 1
ATOM 947 N N . ASN A 1 123 ? 0.208 8.582 -7.072 1.00 86.19 123 ASN A N 1
ATOM 948 C CA . ASN A 1 123 ? 0.105 9.762 -7.939 1.00 86.19 123 ASN A CA 1
ATOM 949 C C . ASN A 1 123 ? 0.909 9.617 -9.242 1.00 86.19 123 ASN A C 1
ATOM 951 O O . ASN A 1 123 ? 2.134 9.493 -9.203 1.00 86.19 123 ASN A O 1
ATOM 955 N N . THR A 1 124 ? 0.248 9.690 -10.407 1.00 88.75 124 THR A N 1
ATOM 956 C CA . THR A 1 124 ? 0.932 9.527 -11.705 1.00 88.75 124 THR A CA 1
ATOM 957 C C . THR A 1 124 ? 1.717 10.748 -12.193 1.00 88.75 124 THR A C 1
ATOM 959 O O . THR A 1 124 ? 2.635 10.566 -12.999 1.00 88.75 124 THR A O 1
ATOM 962 N N . LEU A 1 125 ? 1.459 11.965 -11.701 1.00 86.12 125 LEU A N 1
ATOM 963 C CA . LEU A 1 125 ? 2.302 13.135 -12.005 1.00 86.12 125 LEU A CA 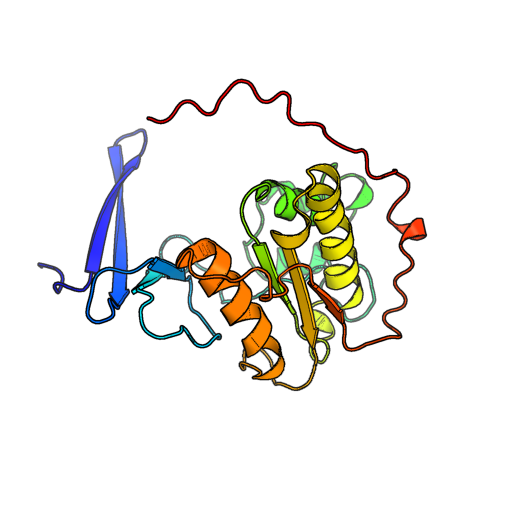1
ATOM 964 C C . LEU A 1 125 ? 3.677 13.032 -11.346 1.00 86.12 125 LEU A C 1
ATOM 966 O O . LEU A 1 125 ? 4.658 13.578 -11.852 1.00 86.12 125 LEU A O 1
ATOM 970 N N . GLN A 1 126 ? 3.779 12.302 -10.236 1.00 81.56 126 GLN A N 1
ATOM 971 C CA . GLN A 1 126 ? 5.024 12.134 -9.495 1.00 81.56 126 GLN A CA 1
ATOM 972 C C . GLN A 1 126 ? 5.809 10.927 -9.995 1.00 81.56 126 GLN A C 1
ATOM 974 O O . GLN A 1 126 ? 6.003 9.936 -9.299 1.00 81.56 126 GLN A O 1
ATOM 979 N N . THR A 1 127 ? 6.323 11.039 -11.219 1.00 79.75 127 THR A N 1
ATOM 980 C CA . THR A 1 127 ? 7.029 9.947 -11.914 1.00 79.75 127 THR A CA 1
ATOM 981 C C . THR A 1 127 ? 8.185 9.328 -11.116 1.00 79.75 127 THR A C 1
ATOM 983 O O . THR A 1 127 ? 8.469 8.137 -11.282 1.00 79.75 127 THR A O 1
ATOM 986 N N . TRP A 1 128 ? 8.812 10.097 -10.218 1.00 71.31 128 TRP A N 1
ATOM 987 C CA . TRP A 1 128 ? 9.883 9.648 -9.325 1.00 71.31 128 TRP A CA 1
ATOM 988 C C . TRP A 1 128 ? 9.429 8.621 -8.274 1.00 71.31 128 TRP A C 1
ATOM 990 O O . TRP A 1 128 ? 10.264 7.825 -7.843 1.00 71.31 128 TRP A O 1
ATOM 1000 N N . LEU A 1 129 ? 8.135 8.590 -7.915 1.00 72.62 129 LEU A N 1
ATOM 1001 C CA . LEU A 1 129 ? 7.510 7.541 -7.086 1.00 72.62 129 LEU A CA 1
ATOM 1002 C C . LEU A 1 129 ? 7.460 6.196 -7.812 1.00 72.62 129 LEU A C 1
ATOM 1004 O O . LEU A 1 129 ? 7.325 5.138 -7.210 1.00 72.62 129 LEU A O 1
ATOM 1008 N N . GLY A 1 130 ? 7.600 6.219 -9.133 1.00 82.12 130 GLY A N 1
ATOM 1009 C CA . GLY A 1 130 ? 7.698 5.011 -9.912 1.00 82.12 130 GLY A CA 1
ATOM 1010 C C . GLY A 1 130 ? 6.346 4.381 -10.242 1.00 82.12 130 GLY A C 1
ATOM 1011 O O . GLY A 1 130 ? 6.203 3.180 -10.097 1.00 82.12 130 GLY A O 1
ATOM 1012 N N . ASN A 1 131 ? 5.443 5.136 -10.876 1.00 83.44 131 ASN A N 1
ATOM 1013 C CA . ASN A 1 131 ? 4.082 4.734 -11.277 1.00 83.44 131 ASN A CA 1
ATOM 1014 C C . ASN A 1 131 ? 3.894 3.272 -11.748 1.00 83.44 131 ASN A C 1
ATOM 1016 O O . ASN A 1 131 ? 2.987 2.594 -11.285 1.00 83.44 131 ASN A O 1
ATOM 1020 N N . MET A 1 132 ? 4.730 2.782 -12.677 1.00 86.94 132 MET A N 1
ATOM 1021 C CA . MET A 1 132 ? 4.652 1.408 -13.197 1.00 86.94 132 MET A CA 1
ATOM 1022 C C . MET A 1 132 ? 5.045 0.376 -12.137 1.00 86.94 132 MET A C 1
ATOM 1024 O O . MET A 1 132 ? 4.406 -0.663 -12.035 1.00 86.94 132 MET A O 1
ATOM 1028 N N . ALA A 1 133 ? 6.072 0.681 -11.338 1.00 85.50 133 ALA A N 1
ATOM 1029 C CA . ALA A 1 133 ? 6.532 -0.189 -10.266 1.00 85.50 133 ALA A CA 1
ATOM 1030 C C . ALA A 1 133 ? 5.482 -0.278 -9.155 1.00 85.50 133 ALA A C 1
ATOM 1032 O O . ALA A 1 133 ? 5.170 -1.378 -8.725 1.00 85.50 133 ALA A O 1
ATOM 1033 N N . THR A 1 134 ? 4.879 0.843 -8.745 1.00 88.25 134 THR A N 1
ATOM 1034 C CA . THR A 1 134 ? 3.815 0.835 -7.729 1.00 88.25 134 THR A CA 1
ATOM 1035 C C . THR A 1 134 ? 2.547 0.148 -8.234 1.00 88.25 134 THR A C 1
ATOM 1037 O O . THR A 1 134 ? 2.009 -0.698 -7.526 1.00 88.25 134 THR A O 1
ATOM 1040 N N . TYR A 1 135 ? 2.128 0.412 -9.478 1.00 89.12 135 TYR A N 1
ATOM 1041 C CA . TYR A 1 135 ? 1.005 -0.291 -10.111 1.00 89.12 135 TYR A CA 1
ATOM 1042 C C . TYR A 1 135 ? 1.249 -1.802 -10.185 1.00 89.12 135 TYR A C 1
ATOM 1044 O O . TYR A 1 135 ? 0.433 -2.582 -9.706 1.00 89.12 135 TYR A O 1
ATOM 1052 N N . GLY A 1 136 ? 2.392 -2.220 -10.738 1.00 89.75 136 GLY A N 1
ATOM 1053 C CA . GLY A 1 136 ? 2.743 -3.632 -10.867 1.00 89.75 136 GLY A CA 1
ATOM 1054 C C . GLY A 1 136 ? 2.850 -4.325 -9.513 1.00 89.75 136 GLY A C 1
ATOM 1055 O O . GLY A 1 136 ? 2.240 -5.364 -9.310 1.00 89.75 136 GLY A O 1
ATOM 1056 N N . CYS A 1 137 ? 3.550 -3.711 -8.558 1.00 91.81 137 CYS A N 1
ATOM 1057 C CA . CYS A 1 137 ? 3.733 -4.248 -7.214 1.00 91.81 137 CYS A CA 1
ATOM 1058 C C . CYS A 1 137 ? 2.398 -4.455 -6.486 1.00 91.81 137 CYS A C 1
ATOM 1060 O O . CYS A 1 137 ? 2.186 -5.498 -5.873 1.00 91.81 137 CYS A O 1
ATOM 1062 N N . MET A 1 138 ? 1.489 -3.479 -6.541 1.00 93.81 138 MET A N 1
ATOM 1063 C CA . MET A 1 138 ? 0.210 -3.574 -5.833 1.00 93.81 138 MET A CA 1
ATOM 1064 C C . MET A 1 138 ? -0.796 -4.467 -6.564 1.00 93.81 138 MET A C 1
ATOM 1066 O O . MET A 1 138 ? -1.538 -5.184 -5.900 1.00 93.81 138 MET A O 1
ATOM 1070 N N . ASN A 1 139 ? -0.773 -4.509 -7.903 1.00 93.31 139 ASN A N 1
ATOM 1071 C CA . ASN A 1 139 ? -1.543 -5.486 -8.680 1.00 93.31 139 ASN A CA 1
ATOM 1072 C C . ASN A 1 139 ? -1.085 -6.924 -8.369 1.00 93.31 139 ASN A C 1
ATOM 1074 O O . ASN A 1 139 ? -1.904 -7.811 -8.156 1.00 93.31 139 ASN A O 1
ATOM 1078 N N . THR A 1 140 ? 0.226 -7.152 -8.250 1.00 94.56 140 THR A N 1
ATOM 1079 C CA . THR A 1 140 ? 0.771 -8.451 -7.836 1.00 94.56 140 THR A CA 1
ATOM 1080 C C . THR A 1 140 ? 0.374 -8.813 -6.403 1.00 94.56 140 THR A C 1
ATOM 1082 O O . THR A 1 140 ? -0.008 -9.950 -6.151 1.00 94.56 140 THR A O 1
ATOM 1085 N N . ALA A 1 141 ? 0.412 -7.863 -5.464 1.00 95.44 141 ALA A N 1
ATOM 1086 C CA . ALA A 1 141 ? -0.022 -8.100 -4.085 1.00 95.44 141 ALA A CA 1
ATOM 1087 C C . ALA A 1 141 ? -1.524 -8.430 -3.985 1.00 95.44 141 ALA A C 1
ATOM 1089 O O . ALA A 1 141 ? -1.900 -9.322 -3.225 1.00 95.44 141 ALA A O 1
ATOM 1090 N N . HIS A 1 142 ? -2.372 -7.777 -4.791 1.00 96.06 142 HIS A N 1
ATOM 1091 C CA . HIS A 1 142 ? -3.823 -8.006 -4.829 1.00 96.06 142 HIS A CA 1
ATOM 1092 C C . HIS A 1 142 ? -4.193 -9.469 -5.118 1.00 96.06 142 HIS A C 1
ATOM 1094 O O . HIS A 1 142 ? -5.184 -9.975 -4.589 1.00 96.06 142 HIS A O 1
ATOM 1100 N N . LYS A 1 143 ? -3.337 -10.198 -5.846 1.00 96.38 143 LYS A N 1
ATOM 1101 C CA . LYS A 1 143 ? -3.494 -11.638 -6.099 1.00 96.38 143 LYS A CA 1
ATOM 1102 C C . LYS A 1 143 ? -3.568 -12.483 -4.829 1.00 96.38 143 LYS A C 1
ATOM 1104 O O . LYS A 1 143 ? -4.189 -13.539 -4.841 1.00 96.38 143 LYS A O 1
ATOM 1109 N N . VAL A 1 144 ? -2.983 -12.035 -3.716 1.00 96.31 144 VAL A N 1
ATOM 1110 C CA . VAL A 1 144 ? -3.117 -12.726 -2.421 1.00 96.31 144 VAL A CA 1
ATOM 1111 C C . VAL A 1 144 ? -4.546 -12.620 -1.889 1.00 96.31 144 VAL A C 1
ATOM 1113 O O . VAL A 1 144 ? -5.085 -13.595 -1.374 1.00 96.31 144 VAL A O 1
ATOM 1116 N N . TRP A 1 145 ? -5.198 -11.471 -2.063 1.00 95.62 145 TRP A N 1
ATOM 1117 C CA . TRP A 1 145 ? -6.603 -11.301 -1.699 1.00 95.62 145 TRP A CA 1
ATOM 1118 C C . TRP A 1 145 ? -7.549 -12.014 -2.668 1.00 95.62 145 TRP A C 1
ATOM 1120 O O . TRP A 1 145 ? -8.565 -12.539 -2.221 1.00 95.62 145 TRP A O 1
ATOM 1130 N N . GLU A 1 146 ? -7.207 -12.088 -3.960 1.00 96.12 146 GLU A N 1
ATOM 1131 C CA . GLU A 1 146 ? -7.902 -12.955 -4.928 1.00 96.12 146 GLU A CA 1
ATOM 1132 C C . GLU A 1 146 ? -7.827 -14.424 -4.509 1.00 96.12 146 GLU A C 1
ATOM 1134 O O . GLU A 1 146 ? -8.847 -15.107 -4.474 1.00 96.12 146 GLU A O 1
ATOM 1139 N N . ALA A 1 147 ? -6.640 -14.893 -4.119 1.00 96.25 147 ALA A N 1
ATOM 1140 C CA . ALA A 1 147 ? -6.449 -16.269 -3.686 1.00 96.25 147 ALA A CA 1
ATOM 1141 C C . ALA A 1 147 ? -7.283 -16.620 -2.446 1.00 96.25 147 ALA A C 1
ATOM 1143 O O . ALA A 1 147 ? -7.754 -17.746 -2.317 1.00 96.25 147 ALA A O 1
ATOM 1144 N N . LEU A 1 148 ? -7.483 -15.656 -1.546 1.00 94.56 148 LEU A N 1
ATOM 1145 C CA . LEU A 1 148 ? -8.261 -15.798 -0.314 1.00 94.56 148 LEU A CA 1
ATOM 1146 C C . LEU A 1 148 ? -9.775 -15.549 -0.493 1.00 94.56 148 LEU A C 1
ATOM 1148 O O . LEU A 1 148 ? -10.492 -15.555 0.505 1.00 94.56 148 LEU A O 1
ATOM 1152 N N . ASP A 1 149 ? -10.253 -15.302 -1.718 1.00 94.06 149 ASP A N 1
ATOM 1153 C CA . ASP A 1 149 ? -11.650 -14.940 -2.029 1.00 94.06 149 ASP A CA 1
ATOM 1154 C C . ASP A 1 149 ? -12.151 -13.684 -1.281 1.00 94.06 149 ASP A C 1
ATOM 1156 O O . ASP A 1 149 ? -13.283 -13.579 -0.812 1.00 94.06 149 ASP A O 1
ATOM 1160 N N . ILE A 1 150 ? -11.263 -12.698 -1.135 1.00 93.38 150 ILE A N 1
ATOM 1161 C CA . ILE A 1 150 ? -11.518 -11.434 -0.429 1.00 93.38 150 ILE A CA 1
ATOM 1162 C C . ILE A 1 150 ? -10.915 -10.239 -1.178 1.00 93.38 150 ILE A C 1
ATOM 1164 O O . ILE A 1 150 ? -10.460 -9.283 -0.549 1.00 93.38 150 ILE A O 1
ATOM 1168 N N . SER A 1 151 ? -10.917 -10.257 -2.518 1.00 94.69 151 SER A N 1
ATOM 1169 C CA . SER A 1 151 ? -10.366 -9.180 -3.368 1.00 94.69 151 SER A CA 1
ATOM 1170 C C . SER A 1 151 ? -10.823 -7.788 -2.933 1.00 94.69 151 SER A C 1
ATOM 1172 O O . SER A 1 151 ? -10.028 -6.865 -2.831 1.00 94.69 151 SER A O 1
ATOM 1174 N N . GLY A 1 152 ? -12.090 -7.647 -2.534 1.00 93.31 152 GLY A N 1
ATOM 1175 C CA . GLY A 1 152 ? -12.629 -6.384 -2.028 1.00 93.31 152 GLY A CA 1
ATOM 1176 C C . GLY A 1 152 ? -12.049 -5.892 -0.694 1.00 93.31 152 GLY A C 1
ATOM 1177 O O . GLY A 1 152 ? -12.569 -4.906 -0.174 1.00 93.31 152 GLY A O 1
ATOM 1178 N N . ASN A 1 153 ? -11.057 -6.556 -0.098 1.00 94.00 153 ASN A N 1
ATOM 1179 C CA . ASN A 1 153 ? -10.313 -6.058 1.058 1.00 94.00 153 ASN A CA 1
ATOM 1180 C C . ASN A 1 153 ? -9.016 -5.345 0.652 1.00 94.00 153 ASN A C 1
ATOM 1182 O O . ASN A 1 153 ? -8.470 -4.624 1.482 1.00 94.00 153 ASN A O 1
ATOM 1186 N N . MET A 1 154 ? -8.540 -5.465 -0.590 1.00 94.94 154 MET A N 1
ATOM 1187 C CA . MET A 1 154 ? -7.410 -4.673 -1.071 1.00 94.94 154 MET A CA 1
ATOM 1188 C C . MET A 1 154 ? -7.823 -3.755 -2.219 1.00 94.94 154 MET A C 1
ATOM 1190 O O . MET A 1 154 ? -8.526 -4.157 -3.136 1.00 94.94 154 MET A O 1
ATOM 1194 N N . GLY A 1 155 ? -7.368 -2.505 -2.164 1.00 94.94 155 GLY A N 1
ATOM 1195 C CA . GLY A 1 155 ? -7.595 -1.508 -3.197 1.00 94.94 155 GLY A CA 1
ATOM 1196 C C . GLY A 1 155 ? -6.307 -0.789 -3.586 1.00 94.94 155 GLY A C 1
ATOM 1197 O O . GLY A 1 155 ? -5.486 -0.457 -2.731 1.00 94.94 155 GLY A O 1
ATOM 1198 N N . PHE A 1 156 ? -6.156 -0.498 -4.873 1.00 94.31 156 PHE A N 1
ATOM 1199 C CA . PHE A 1 156 ? -5.112 0.342 -5.441 1.00 94.31 156 PHE A CA 1
ATOM 1200 C C . PHE A 1 156 ? -5.722 1.381 -6.386 1.00 94.31 156 PHE A C 1
ATOM 1202 O O . PHE A 1 156 ? -6.444 1.039 -7.327 1.00 94.31 156 PHE A O 1
ATOM 1209 N N . SER A 1 157 ? -5.404 2.654 -6.161 1.00 92.81 157 SER A N 1
ATOM 1210 C CA . SER A 1 157 ? -5.890 3.760 -6.983 1.00 92.81 157 SER A CA 1
ATOM 1211 C C . SER A 1 157 ? -4.770 4.739 -7.279 1.00 92.81 157 SER A C 1
ATOM 1213 O O . SER A 1 157 ? -4.149 5.287 -6.369 1.00 92.81 157 SER A O 1
ATOM 1215 N N . GLN A 1 158 ? -4.508 4.959 -8.562 1.00 91.25 158 GLN A N 1
ATOM 1216 C CA . GLN A 1 158 ? -3.431 5.822 -9.019 1.00 91.25 158 GLN A CA 1
ATOM 1217 C C . GLN A 1 158 ? -3.969 6.908 -9.955 1.00 91.25 158 GLN A C 1
ATOM 1219 O O . GLN A 1 158 ? -4.570 6.588 -10.982 1.00 91.25 158 GLN A O 1
ATOM 1224 N N . ASN A 1 159 ? -3.768 8.180 -9.601 1.00 92.94 159 ASN A N 1
ATOM 1225 C CA . ASN A 1 159 ? -4.242 9.322 -10.388 1.00 92.94 159 ASN A CA 1
ATOM 1226 C C . ASN A 1 159 ? -3.312 10.540 -10.287 1.00 92.94 159 ASN A C 1
ATOM 1228 O O . ASN A 1 159 ? -2.691 10.785 -9.259 1.00 92.94 159 ASN A O 1
ATOM 1232 N N . GLY A 1 160 ? -3.186 11.293 -11.372 1.00 88.62 160 GLY A N 1
ATOM 1233 C CA . GLY A 1 160 ? -2.277 12.420 -11.506 1.00 88.62 160 GLY A CA 1
ATOM 1234 C C . GLY A 1 160 ? -2.991 13.734 -11.785 1.00 88.62 160 GLY A C 1
ATOM 1235 O O . GLY A 1 160 ? -2.652 14.413 -12.749 1.00 88.62 160 GLY A O 1
ATOM 1236 N N . ASP A 1 161 ? -3.964 14.117 -10.961 1.00 89.38 161 ASP A N 1
ATOM 1237 C CA . ASP A 1 161 ? -4.644 15.415 -11.081 1.00 89.38 161 ASP A CA 1
ATOM 1238 C C . ASP A 1 161 ? -4.190 16.457 -10.036 1.00 89.38 161 ASP A C 1
ATOM 1240 O O . ASP A 1 161 ? -4.699 17.579 -10.007 1.00 89.38 161 ASP A O 1
ATOM 1244 N N . HIS A 1 162 ? -3.218 16.111 -9.184 1.00 85.06 162 HIS A N 1
ATOM 1245 C CA . HIS A 1 162 ? -2.862 16.898 -8.003 1.00 85.06 162 HIS A CA 1
ATOM 1246 C C . HIS A 1 162 ? -1.349 16.964 -7.723 1.00 85.06 162 HIS A C 1
ATOM 1248 O O . HIS A 1 162 ? -0.570 16.093 -8.124 1.00 85.06 162 HIS A O 1
ATOM 1254 N N . SER A 1 163 ? -0.919 17.999 -6.987 1.00 87.19 163 SER A N 1
ATOM 1255 C CA . SER A 1 163 ? 0.480 18.157 -6.557 1.00 87.19 163 SER A CA 1
ATOM 1256 C C . SER A 1 163 ? 0.896 17.098 -5.529 1.00 87.19 163 SER A C 1
ATOM 1258 O O . SER A 1 163 ? 0.062 16.449 -4.891 1.00 87.19 163 SER A O 1
ATOM 1260 N N . HIS A 1 164 ? 2.208 16.930 -5.334 1.00 79.25 164 HIS A N 1
ATOM 1261 C CA . HIS A 1 164 ? 2.738 15.966 -4.368 1.00 79.25 164 HIS A CA 1
ATOM 1262 C C . HIS A 1 164 ? 2.177 16.207 -2.958 1.00 79.25 164 HIS A C 1
ATOM 1264 O O . HIS A 1 164 ? 2.219 17.328 -2.456 1.00 79.25 164 HIS A O 1
ATOM 1270 N N . CYS A 1 165 ? 1.661 15.145 -2.329 1.00 77.25 165 CYS A N 1
ATOM 1271 C CA . CYS A 1 165 ? 1.022 15.170 -1.006 1.00 77.25 165 CYS A CA 1
ATOM 1272 C C . CYS A 1 165 ? -0.174 16.132 -0.864 1.00 77.25 165 CYS A C 1
ATOM 1274 O O . CYS A 1 165 ? -0.654 16.345 0.247 1.00 77.25 165 CYS A O 1
ATOM 1276 N N . GLN A 1 166 ? -0.692 16.680 -1.962 1.00 83.31 166 GLN A N 1
ATOM 1277 C CA . GLN A 1 166 ? -2.002 17.317 -1.981 1.00 83.31 166 GLN A CA 1
ATOM 1278 C C . GLN A 1 166 ? -3.073 16.224 -2.063 1.00 83.31 166 GLN A C 1
ATOM 1280 O O . GLN A 1 166 ? -2.879 15.234 -2.760 1.00 83.31 166 GLN A O 1
ATOM 1285 N N . TRP A 1 167 ? -4.196 16.380 -1.369 1.00 83.38 167 TRP A N 1
ATOM 1286 C CA . TRP A 1 167 ? -5.337 15.488 -1.563 1.00 83.38 167 TRP A CA 1
ATOM 1287 C C . TRP A 1 167 ? -6.033 15.755 -2.901 1.00 83.38 167 TRP A C 1
ATOM 1289 O O . TRP A 1 167 ? -6.234 16.917 -3.263 1.00 83.38 167 TRP A O 1
ATOM 1299 N N . SER A 1 168 ? -6.481 14.690 -3.568 1.00 85.44 168 SER A N 1
ATOM 1300 C CA . SER A 1 168 ? -7.413 14.773 -4.691 1.00 85.44 168 SER A CA 1
ATOM 1301 C C . SER A 1 168 ? -8.778 14.201 -4.334 1.00 85.44 168 SER A C 1
ATOM 1303 O O . SER A 1 168 ? -8.896 13.090 -3.813 1.00 85.44 168 SER A O 1
ATOM 1305 N N . GLY A 1 169 ? -9.829 14.946 -4.687 1.00 88.06 169 GLY A N 1
ATOM 1306 C CA . GLY A 1 169 ? -11.211 14.481 -4.588 1.00 88.06 169 GLY A CA 1
ATOM 1307 C C . GLY A 1 169 ? -11.493 13.226 -5.421 1.00 88.06 169 GLY A C 1
ATOM 1308 O O . GLY A 1 169 ? -12.443 12.512 -5.103 1.00 88.06 169 GLY A O 1
ATOM 1309 N N . TYR A 1 170 ? -10.649 12.909 -6.412 1.00 87.88 170 TYR A N 1
ATOM 1310 C CA . TYR A 1 170 ? -10.734 11.686 -7.211 1.00 87.88 170 TYR A CA 1
ATOM 1311 C C . TYR A 1 170 ? -10.783 10.421 -6.337 1.00 87.88 170 TYR A C 1
ATOM 1313 O O . TYR A 1 170 ? -11.574 9.515 -6.593 1.00 87.88 170 TYR A O 1
ATOM 1321 N N . HIS A 1 171 ? -10.011 10.397 -5.245 1.00 87.62 171 HIS A N 1
ATOM 1322 C CA . HIS A 1 171 ? -9.913 9.249 -4.338 1.00 87.62 171 HIS A CA 1
ATOM 1323 C C . HIS A 1 171 ? -10.990 9.216 -3.242 1.00 87.62 171 HIS A C 1
ATOM 1325 O O . HIS A 1 171 ? -11.028 8.287 -2.434 1.00 87.62 171 HIS A O 1
ATOM 1331 N N . ALA A 1 172 ? -11.868 10.222 -3.163 1.00 88.69 172 ALA A N 1
ATOM 1332 C CA . ALA A 1 172 ? -12.780 10.377 -2.027 1.00 88.69 172 ALA A CA 1
ATOM 1333 C C . ALA A 1 172 ? -13.807 9.248 -1.912 1.00 88.69 172 ALA A C 1
ATOM 1335 O O . ALA A 1 172 ? -14.057 8.757 -0.813 1.00 88.69 172 ALA A O 1
ATOM 1336 N N . SER A 1 173 ? -14.386 8.817 -3.032 1.00 90.00 173 SER A N 1
ATOM 1337 C CA . SER A 1 173 ? -15.370 7.727 -3.032 1.00 90.00 173 SER A CA 1
ATOM 1338 C C . SER A 1 173 ? -14.757 6.400 -2.569 1.00 90.00 173 SER A C 1
ATOM 1340 O O . SER A 1 173 ? -15.373 5.671 -1.797 1.00 90.00 173 SER A O 1
ATOM 1342 N N . GLU A 1 174 ? -13.517 6.133 -2.968 1.00 89.75 174 GLU A N 1
ATOM 1343 C CA . GLU A 1 174 ? -12.759 4.923 -2.641 1.00 89.75 174 GLU A CA 1
ATOM 1344 C C . GLU A 1 174 ? -12.355 4.900 -1.171 1.00 89.75 174 GLU A C 1
ATOM 1346 O O . GLU A 1 174 ? -12.606 3.924 -0.467 1.00 89.75 174 GLU A O 1
ATOM 1351 N N . LEU A 1 175 ? -11.783 6.007 -0.686 1.00 88.50 175 LEU A N 1
ATOM 1352 C CA . LEU A 1 175 ? -11.403 6.150 0.713 1.00 88.50 175 LEU A CA 1
ATOM 1353 C C . LEU A 1 175 ? -12.620 5.974 1.626 1.00 88.50 175 LEU A C 1
ATOM 1355 O O . LEU A 1 175 ? -12.561 5.212 2.590 1.00 88.50 175 LEU A O 1
ATOM 1359 N N . ASN A 1 176 ? -13.736 6.629 1.296 1.00 87.75 176 ASN A N 1
ATOM 1360 C CA . ASN A 1 176 ? -14.967 6.510 2.070 1.00 87.75 176 ASN A CA 1
ATOM 1361 C C . ASN A 1 176 ? -15.524 5.082 2.034 1.00 87.75 176 ASN A C 1
ATOM 1363 O O . ASN A 1 176 ? -15.910 4.571 3.080 1.00 87.75 176 ASN A O 1
ATOM 1367 N N . ALA A 1 177 ? -15.488 4.399 0.885 1.00 90.38 177 ALA A N 1
ATOM 1368 C CA . ALA A 1 177 ? -15.928 3.008 0.790 1.00 90.38 177 ALA A CA 1
ATOM 1369 C C . ALA A 1 177 ? -15.120 2.073 1.711 1.00 90.38 177 ALA A C 1
ATOM 1371 O O . ALA A 1 177 ? -15.707 1.244 2.408 1.00 90.38 177 ALA A O 1
ATOM 1372 N N . PHE A 1 178 ? -13.792 2.232 1.773 1.00 90.56 178 PHE A N 1
ATOM 1373 C CA . PHE A 1 178 ? -12.939 1.455 2.681 1.00 90.56 178 PHE A CA 1
ATOM 1374 C C . PHE A 1 178 ? -13.195 1.787 4.153 1.00 90.56 178 PHE A C 1
ATOM 1376 O O . PHE A 1 178 ? -13.306 0.883 4.981 1.00 90.56 178 PHE A O 1
ATOM 1383 N N . ILE A 1 179 ? -13.318 3.072 4.482 1.00 86.88 179 ILE A N 1
ATOM 1384 C CA . ILE A 1 179 ? -13.625 3.533 5.839 1.00 86.88 179 ILE A CA 1
ATOM 1385 C C . ILE A 1 179 ? -14.967 2.970 6.311 1.00 86.88 179 ILE A C 1
ATOM 1387 O O . ILE A 1 179 ? -15.059 2.400 7.400 1.00 86.88 179 ILE A O 1
ATOM 1391 N N . ASP A 1 180 ? -16.007 3.113 5.497 1.00 87.00 180 ASP A N 1
ATOM 1392 C CA . ASP A 1 180 ? -17.350 2.698 5.875 1.00 87.00 180 ASP A CA 1
ATOM 1393 C C . ASP A 1 180 ? -17.417 1.173 6.024 1.00 87.00 180 ASP A C 1
ATOM 1395 O O . ASP A 1 180 ? -17.990 0.679 6.996 1.00 87.00 180 ASP A O 1
ATOM 1399 N N . LYS A 1 181 ? -16.769 0.412 5.130 1.00 88.25 181 LYS A N 1
ATOM 1400 C CA . LYS A 1 181 ? -16.745 -1.057 5.185 1.00 88.25 181 LYS A CA 1
ATOM 1401 C C . LYS A 1 181 ? -15.916 -1.607 6.347 1.00 88.25 181 LYS A C 1
ATOM 1403 O O . LYS A 1 181 ? -16.399 -2.479 7.061 1.00 88.25 181 LYS A O 1
ATOM 1408 N N . PHE A 1 182 ? -14.691 -1.121 6.544 1.00 87.94 182 PHE A N 1
ATOM 1409 C CA . PHE A 1 182 ? -13.717 -1.780 7.424 1.00 87.94 182 PHE A CA 1
ATOM 1410 C C . PHE A 1 182 ? -13.490 -1.094 8.768 1.00 87.94 182 PHE A C 1
ATOM 1412 O O . PHE A 1 182 ? -13.003 -1.744 9.689 1.00 87.94 182 PHE A O 1
ATOM 1419 N N . LEU A 1 183 ? -13.831 0.190 8.902 1.00 85.12 183 LEU A N 1
ATOM 1420 C CA . LEU A 1 183 ? -13.702 0.906 10.175 1.00 85.12 183 LEU A CA 1
ATOM 1421 C C . LEU A 1 183 ? -15.052 1.108 10.857 1.00 85.12 183 LEU A C 1
ATOM 1423 O O . LEU A 1 183 ? -15.161 0.888 12.059 1.00 85.12 183 LEU A O 1
ATOM 1427 N N . LYS A 1 184 ? -16.078 1.534 10.110 1.00 82.88 184 LYS A N 1
ATOM 1428 C CA . LYS A 1 184 ? -17.410 1.795 10.682 1.00 82.88 184 LYS A CA 1
ATOM 1429 C C . LYS A 1 184 ? -18.321 0.570 10.688 1.00 82.88 184 LYS A C 1
ATOM 1431 O O . LYS A 1 184 ? -19.279 0.541 11.452 1.00 82.88 184 LYS A O 1
ATOM 1436 N N . GLY A 1 185 ? -18.062 -0.408 9.819 1.00 83.50 185 GLY A N 1
ATOM 1437 C CA . GLY A 1 185 ? -18.962 -1.545 9.609 1.00 83.50 185 GLY A CA 1
ATOM 1438 C C . GLY A 1 185 ? -20.309 -1.153 8.984 1.00 83.50 185 GLY A C 1
ATOM 1439 O O . GLY A 1 185 ? -21.269 -1.909 9.079 1.00 83.50 185 GLY A O 1
ATOM 1440 N N . THR A 1 186 ? -20.398 0.026 8.360 1.00 79.81 186 THR A N 1
ATOM 1441 C CA . THR A 1 186 ? -21.607 0.558 7.703 1.00 79.81 186 THR A CA 1
ATOM 1442 C C . THR A 1 186 ? -21.553 0.448 6.180 1.00 79.81 186 THR A C 1
ATOM 1444 O O . THR A 1 186 ? -22.465 0.914 5.498 1.00 79.81 186 THR A O 1
ATOM 1447 N N . GLY A 1 187 ? -20.474 -0.114 5.628 1.00 72.81 187 GLY A N 1
ATOM 1448 C CA . GLY A 1 187 ? -20.334 -0.332 4.192 1.00 72.81 187 GLY A CA 1
ATOM 1449 C C . GLY A 1 187 ? -21.489 -1.174 3.652 1.00 72.81 187 GLY A C 1
ATOM 1450 O O . GLY A 1 187 ? -21.861 -2.190 4.236 1.00 72.81 187 GLY A O 1
ATOM 1451 N N . THR A 1 188 ? -22.066 -0.745 2.533 1.00 65.12 188 THR A N 1
ATOM 1452 C CA . THR A 1 188 ? -23.143 -1.489 1.864 1.00 65.12 188 THR A CA 1
ATOM 1453 C C . THR A 1 188 ? -22.554 -2.428 0.815 1.00 65.12 188 THR A C 1
ATOM 1455 O O . THR A 1 188 ? -21.430 -2.222 0.358 1.00 65.12 188 THR A O 1
ATOM 1458 N N . ALA A 1 189 ? -23.334 -3.407 0.348 1.00 56.62 189 ALA A N 1
ATOM 1459 C CA . ALA A 1 189 ? -22.963 -4.235 -0.806 1.00 56.62 189 ALA A CA 1
ATOM 1460 C C . ALA A 1 189 ? -22.642 -3.411 -2.079 1.00 56.62 189 ALA A C 1
ATOM 1462 O O . ALA A 1 189 ? -21.975 -3.912 -2.978 1.00 56.62 189 ALA A O 1
ATOM 1463 N N . ASN A 1 190 ? -23.069 -2.142 -2.136 1.00 52.72 190 ASN A N 1
ATOM 1464 C CA . ASN A 1 190 ? -22.843 -1.231 -3.262 1.00 52.72 190 ASN A CA 1
ATOM 1465 C C . ASN A 1 190 ? -21.563 -0.385 -3.128 1.00 52.72 190 ASN A C 1
ATOM 1467 O O . ASN A 1 190 ? -21.198 0.333 -4.059 1.00 52.72 190 ASN A O 1
ATOM 1471 N N . SER A 1 191 ? -20.873 -0.435 -1.986 1.00 73.00 191 SER A N 1
ATOM 1472 C CA . SER A 1 191 ? -19.597 0.253 -1.784 1.00 73.00 191 SER A CA 1
ATOM 1473 C C . SER A 1 191 ? -18.487 -0.550 -2.477 1.00 73.00 191 SER A C 1
ATOM 1475 O O . SER A 1 191 ? -17.956 -1.494 -1.895 1.00 73.00 191 SER A O 1
ATOM 1477 N N . ASN A 1 192 ? -18.150 -0.220 -3.732 1.00 84.25 192 ASN A N 1
ATOM 1478 C CA . ASN A 1 192 ? -17.099 -0.942 -4.454 1.00 84.25 192 ASN A CA 1
ATOM 1479 C C . ASN A 1 192 ? -15.718 -0.677 -3.831 1.00 84.25 192 ASN A C 1
ATOM 1481 O O . ASN A 1 192 ? -15.158 0.408 -3.978 1.00 84.25 192 ASN A O 1
ATOM 1485 N N . THR A 1 193 ? -15.167 -1.690 -3.165 1.00 92.62 193 THR A N 1
ATOM 1486 C CA . THR A 1 193 ? -13.804 -1.693 -2.616 1.00 92.62 193 THR A CA 1
ATOM 1487 C C . THR A 1 193 ? -12.860 -2.633 -3.369 1.00 92.62 193 THR A C 1
ATOM 1489 O O . THR A 1 193 ? -11.698 -2.738 -2.999 1.00 92.62 193 THR A O 1
ATOM 1492 N N . ASN A 1 194 ? -13.337 -3.308 -4.420 1.00 92.69 194 ASN A N 1
ATOM 1493 C CA . ASN A 1 194 ? -12.506 -4.099 -5.325 1.00 92.69 194 ASN A CA 1
ATOM 1494 C C . ASN A 1 194 ? -12.026 -3.188 -6.461 1.00 92.69 194 ASN A C 1
ATOM 1496 O O . ASN A 1 194 ? -12.665 -3.069 -7.511 1.00 92.69 194 ASN A O 1
ATOM 1500 N N . ILE A 1 195 ? -10.949 -2.455 -6.190 1.00 93.12 195 ILE A N 1
ATOM 1501 C CA . ILE A 1 195 ? -10.417 -1.434 -7.089 1.00 93.12 195 ILE A CA 1
ATOM 1502 C C . ILE A 1 195 ? -8.928 -1.669 -7.316 1.00 93.12 195 ILE A C 1
ATOM 1504 O O . ILE A 1 195 ? -8.143 -1.652 -6.381 1.00 93.12 195 ILE A O 1
ATOM 1508 N N . VAL A 1 196 ? -8.521 -1.842 -8.568 1.00 93.31 196 VAL A N 1
ATOM 1509 C CA . VAL A 1 196 ? -7.114 -1.807 -8.980 1.00 93.31 196 VAL A CA 1
ATOM 1510 C C . VAL A 1 196 ? -7.065 -0.990 -10.259 1.00 93.31 196 VAL A C 1
ATOM 1512 O O . VAL A 1 196 ? -7.472 -1.465 -11.318 1.00 93.31 196 VAL A O 1
ATOM 1515 N N . LYS A 1 197 ? -6.666 0.282 -10.162 1.00 94.12 197 LYS A N 1
ATOM 1516 C CA . LYS A 1 197 ? -6.732 1.196 -11.310 1.00 94.12 197 LYS A CA 1
ATOM 1517 C C . LYS A 1 197 ? -5.627 2.242 -11.356 1.00 94.12 197 LYS A C 1
ATOM 1519 O O . LYS A 1 197 ? -5.063 2.643 -10.341 1.00 94.12 197 LYS A O 1
ATOM 1524 N N . THR A 1 198 ? -5.383 2.716 -12.572 1.00 93.00 198 THR A N 1
ATOM 1525 C CA . THR A 1 198 ? -4.489 3.827 -12.907 1.00 93.00 198 THR A CA 1
ATOM 1526 C C . THR A 1 198 ? -5.147 4.711 -13.964 1.00 93.00 198 THR A C 1
ATOM 1528 O O . THR A 1 198 ? -5.891 4.212 -14.808 1.00 93.00 198 THR A O 1
ATOM 1531 N N . ASP A 1 199 ? -4.883 6.015 -13.931 1.00 94.12 199 ASP A N 1
ATOM 1532 C CA . ASP A 1 199 ? -5.281 6.955 -14.986 1.00 94.12 199 ASP A CA 1
ATOM 1533 C C . ASP A 1 199 ? -4.327 6.954 -16.193 1.00 94.12 199 ASP A C 1
ATOM 1535 O O . ASP A 1 199 ? -4.603 7.599 -17.204 1.00 94.12 199 ASP A O 1
ATOM 1539 N N . ASN A 1 200 ? -3.215 6.218 -16.113 1.00 89.56 200 ASN A N 1
ATOM 1540 C CA . ASN A 1 200 ? -2.246 6.109 -17.191 1.00 89.56 200 ASN A CA 1
ATOM 1541 C C . ASN A 1 200 ? -2.379 4.755 -17.914 1.00 89.56 200 ASN A C 1
ATOM 1543 O O . ASN A 1 200 ? -1.796 3.763 -17.471 1.00 89.56 200 ASN A O 1
ATOM 1547 N N . PRO A 1 201 ? -3.064 4.686 -19.070 1.00 82.12 201 PRO A N 1
ATOM 1548 C CA . PRO A 1 201 ? -3.196 3.436 -19.825 1.00 82.12 201 PRO A CA 1
ATOM 1549 C C . PRO A 1 201 ? -1.867 2.951 -20.435 1.00 82.12 201 PRO A C 1
ATOM 1551 O O . PRO A 1 201 ? -1.755 1.797 -20.836 1.00 82.12 201 PRO A O 1
ATOM 1554 N N . ASN A 1 202 ? -0.839 3.805 -20.483 1.00 86.62 202 ASN A N 1
ATOM 1555 C CA . ASN A 1 202 ? 0.442 3.553 -21.143 1.00 86.62 202 ASN A CA 1
ATOM 1556 C C . ASN A 1 202 ? 1.601 3.369 -20.145 1.00 86.62 202 ASN A C 1
ATOM 1558 O O . ASN A 1 202 ? 2.747 3.708 -20.448 1.00 86.62 202 ASN A O 1
ATOM 1562 N N . LEU A 1 203 ? 1.347 2.815 -18.950 1.00 84.62 203 LEU A N 1
ATOM 1563 C CA . LEU A 1 203 ? 2.405 2.538 -17.961 1.00 84.62 203 LEU A CA 1
ATOM 1564 C C . LEU A 1 203 ? 3.511 1.604 -18.485 1.00 84.62 203 LEU A C 1
ATOM 1566 O O . LEU A 1 203 ? 4.618 1.597 -17.939 1.00 84.62 203 LEU A O 1
ATOM 1570 N N . GLY A 1 204 ? 3.217 0.809 -19.519 1.00 85.31 204 GLY A N 1
ATOM 1571 C CA . GLY A 1 204 ? 4.135 -0.195 -20.054 1.00 85.31 204 GLY A CA 1
ATOM 1572 C C . GLY A 1 204 ? 4.398 -1.338 -19.070 1.00 85.31 204 GLY A C 1
ATOM 1573 O O . GLY A 1 204 ? 5.489 -1.908 -19.082 1.00 85.31 204 GLY A O 1
ATOM 1574 N N . PHE A 1 205 ? 3.432 -1.621 -18.189 1.00 87.31 205 PHE A N 1
ATOM 1575 C CA . PHE A 1 205 ? 3.409 -2.817 -17.353 1.00 87.31 205 PHE A CA 1
ATOM 1576 C C . PHE A 1 205 ? 2.859 -3.985 -18.172 1.00 87.31 205 PHE A C 1
ATOM 1578 O O . PHE A 1 205 ? 1.795 -3.878 -18.774 1.00 87.31 205 PHE A O 1
ATOM 1585 N N . THR A 1 206 ? 3.584 -5.096 -18.201 1.00 92.00 206 THR A N 1
ATOM 1586 C CA . THR A 1 206 ? 3.109 -6.364 -18.762 1.00 92.00 206 THR A CA 1
ATOM 1587 C C . THR A 1 206 ? 3.225 -7.400 -17.665 1.00 92.00 206 THR A C 1
ATOM 1589 O O . THR A 1 206 ? 4.334 -7.735 -17.260 1.00 92.00 206 THR A O 1
ATOM 1592 N N . GLU A 1 207 ? 2.090 -7.877 -17.165 1.00 90.19 207 GLU A N 1
ATOM 1593 C CA . GLU A 1 207 ? 2.047 -8.726 -15.975 1.00 90.19 207 GLU A CA 1
ATOM 1594 C C . GLU A 1 207 ? 2.903 -9.985 -16.121 1.00 90.19 207 GLU A C 1
ATOM 1596 O O . GLU A 1 207 ? 3.721 -10.258 -15.254 1.00 90.19 207 GLU A O 1
ATOM 1601 N N . SER A 1 208 ? 2.832 -10.668 -17.265 1.00 94.06 208 SER A N 1
ATOM 1602 C CA . SER A 1 208 ? 3.594 -11.895 -17.535 1.00 94.06 208 SER A CA 1
ATOM 1603 C C . SER A 1 208 ? 5.120 -11.723 -17.559 1.00 94.06 208 SER A C 1
ATOM 1605 O O . SER A 1 208 ? 5.843 -12.710 -17.629 1.00 94.06 208 SER A O 1
ATOM 1607 N N . GLN A 1 209 ? 5.638 -10.488 -17.544 1.00 90.88 209 GLN A N 1
ATOM 1608 C CA . GLN A 1 209 ? 7.077 -10.222 -17.396 1.00 90.88 209 GLN A CA 1
ATOM 1609 C C . GLN A 1 209 ? 7.538 -10.239 -15.934 1.00 90.88 209 GLN A C 1
ATOM 1611 O O . GLN A 1 209 ? 8.738 -10.315 -15.675 1.00 90.88 209 GLN A O 1
ATOM 1616 N N . TRP A 1 210 ? 6.597 -10.110 -15.000 1.00 88.69 210 TRP A N 1
ATOM 1617 C CA . TRP A 1 210 ? 6.835 -10.018 -13.559 1.00 88.69 210 TRP A CA 1
ATOM 1618 C C . TRP A 1 210 ? 6.165 -11.152 -12.792 1.00 88.69 210 TRP A C 1
ATOM 1620 O O . TRP A 1 210 ? 6.594 -11.446 -11.682 1.00 88.69 210 TRP A O 1
ATOM 1630 N N . VAL A 1 211 ? 5.119 -11.744 -13.378 1.00 93.19 211 VAL A N 1
ATOM 1631 C CA . VAL A 1 211 ? 4.277 -12.773 -12.785 1.00 93.19 211 VAL A CA 1
ATOM 1632 C C . VAL A 1 211 ? 4.344 -14.075 -13.579 1.00 93.19 211 VAL A C 1
ATOM 1634 O O . VAL A 1 211 ? 3.767 -14.147 -14.662 1.00 93.19 211 VAL A O 1
ATOM 1637 N N . ASP A 1 212 ? 5.039 -15.092 -13.055 1.00 93.81 212 ASP A N 1
ATOM 1638 C CA . ASP A 1 212 ? 5.173 -16.437 -13.650 1.00 93.81 212 ASP A CA 1
ATOM 1639 C C . ASP A 1 212 ? 4.426 -17.556 -12.887 1.00 93.81 212 ASP A C 1
ATOM 1641 O O . ASP A 1 212 ? 4.510 -18.730 -13.250 1.00 93.81 212 ASP A O 1
ATOM 1645 N N . TRP A 1 213 ? 3.629 -17.193 -11.879 1.00 94.19 213 TRP A N 1
ATOM 1646 C CA . TRP A 1 213 ? 2.799 -18.090 -11.074 1.00 94.19 213 TRP A CA 1
ATOM 1647 C C . TRP A 1 213 ? 1.311 -17.818 -11.300 1.00 94.19 213 TRP A C 1
ATOM 1649 O O . TRP A 1 213 ? 0.888 -16.715 -11.650 1.00 94.19 213 TRP A O 1
ATOM 1659 N N . SER A 1 214 ? 0.493 -18.844 -11.076 1.00 95.38 214 SER A N 1
ATOM 1660 C CA . SER A 1 214 ? -0.966 -18.737 -11.091 1.00 95.38 214 SER A CA 1
ATOM 1661 C C . SER A 1 214 ? -1.510 -18.400 -9.707 1.00 95.38 214 SER A C 1
ATOM 1663 O O . SER A 1 214 ? -0.972 -18.865 -8.703 1.00 95.38 214 SER A O 1
ATOM 1665 N N . VAL A 1 215 ? -2.630 -17.680 -9.655 1.00 96.12 215 VAL A N 1
ATOM 1666 C CA . VAL A 1 215 ? -3.363 -17.425 -8.409 1.00 96.12 215 VAL A CA 1
ATOM 1667 C C . VAL A 1 215 ? -4.132 -18.692 -8.008 1.00 96.12 215 VAL A C 1
ATOM 1669 O O . VAL A 1 215 ? -5.032 -19.096 -8.748 1.00 96.12 215 VAL A O 1
ATOM 1672 N N . PRO A 1 216 ? -3.791 -19.362 -6.891 1.00 94.94 216 PRO A N 1
ATOM 1673 C CA . PRO A 1 216 ? -4.559 -20.507 -6.414 1.00 94.94 216 PRO A CA 1
ATOM 1674 C C . PRO A 1 216 ? -5.847 -20.039 -5.728 1.00 94.94 216 PRO A C 1
ATOM 1676 O O . PRO A 1 216 ? -5.896 -18.935 -5.202 1.00 94.94 216 PRO A O 1
ATOM 1679 N N . THR A 1 217 ? -6.860 -20.899 -5.636 1.00 94.44 217 THR A N 1
ATOM 1680 C CA . THR A 1 217 ? -7.975 -20.689 -4.701 1.00 94.44 217 THR A CA 1
ATOM 1681 C C . THR A 1 217 ? -7.621 -21.325 -3.362 1.00 94.44 217 THR A C 1
ATOM 1683 O O . THR A 1 217 ? -7.528 -22.548 -3.248 1.00 94.44 217 THR A O 1
ATOM 1686 N N . LEU A 1 218 ? -7.414 -20.502 -2.340 1.00 90.69 218 LEU A N 1
ATOM 1687 C CA . LEU A 1 218 ? -7.170 -20.940 -0.973 1.00 90.69 218 LEU A CA 1
ATOM 1688 C C . LEU A 1 218 ? -8.518 -21.114 -0.278 1.00 90.69 218 LEU A C 1
ATOM 1690 O O . LEU A 1 218 ? -9.088 -20.175 0.269 1.00 90.69 218 LEU A O 1
ATOM 1694 N N . THR A 1 219 ? -9.047 -22.335 -0.290 1.00 73.50 219 THR A N 1
ATOM 1695 C CA . THR A 1 219 ? -10.206 -22.662 0.542 1.00 73.50 219 THR A CA 1
ATOM 1696 C C . THR A 1 219 ? -9.796 -22.563 2.004 1.00 73.50 219 THR A C 1
ATOM 1698 O O . THR A 1 219 ? -8.902 -23.284 2.455 1.00 73.50 219 THR A O 1
ATOM 1701 N N . THR A 1 220 ? -10.455 -21.692 2.760 1.00 59.44 220 THR A N 1
ATOM 1702 C CA . THR A 1 220 ? -10.345 -21.702 4.213 1.00 59.44 220 THR A CA 1
ATOM 1703 C C . THR A 1 220 ? -10.852 -23.056 4.710 1.00 59.44 220 THR A C 1
ATOM 1705 O O . THR A 1 220 ? -12.023 -23.400 4.558 1.00 59.44 220 THR A O 1
ATOM 1708 N N . LEU A 1 221 ? -9.979 -23.865 5.314 1.00 53.28 221 LEU A N 1
ATOM 1709 C CA . LEU A 1 221 ? -10.443 -24.885 6.248 1.00 53.28 221 LEU A CA 1
ATOM 1710 C C . LEU A 1 221 ? -11.011 -24.119 7.447 1.00 53.28 221 LEU A C 1
ATOM 1712 O O . LEU A 1 221 ? -10.289 -23.807 8.391 1.00 53.28 221 LEU A O 1
ATOM 1716 N N . LEU A 1 222 ? -12.285 -23.732 7.367 1.00 53.72 222 LEU A N 1
ATOM 1717 C CA . LEU A 1 222 ? -13.028 -23.142 8.475 1.00 53.72 222 LEU A CA 1
ATOM 1718 C C . LEU A 1 222 ? -13.187 -24.203 9.574 1.00 53.72 222 LEU A C 1
ATOM 1720 O O . LEU A 1 222 ? -14.217 -24.858 9.690 1.00 53.72 222 LEU A O 1
ATOM 1724 N N . GLY A 1 223 ? -12.161 -24.365 10.407 1.00 46.75 223 GLY A N 1
ATOM 1725 C CA . GLY A 1 223 ? -12.406 -24.598 11.823 1.00 46.75 223 GLY A CA 1
ATOM 1726 C C . GLY A 1 223 ? -13.030 -23.318 12.373 1.00 46.75 223 GLY A C 1
ATOM 1727 O O . GLY A 1 223 ? -12.472 -22.242 12.168 1.00 46.75 223 GLY A O 1
ATOM 1728 N N . SER A 1 224 ? -14.216 -23.431 12.974 1.00 43.22 224 SER A N 1
ATOM 1729 C CA . SER A 1 224 ? -15.030 -22.321 13.484 1.00 43.22 224 SER A CA 1
ATOM 1730 C C . SER A 1 224 ? -14.215 -21.186 14.117 1.00 43.22 224 SER A C 1
ATOM 1732 O O . SER A 1 224 ? -13.281 -21.466 14.873 1.00 43.22 224 SER A O 1
ATOM 1734 N N . PRO A 1 225 ? -14.597 -19.912 13.905 1.00 52.34 225 PRO A N 1
ATOM 1735 C CA . PRO A 1 225 ? -13.988 -18.808 14.627 1.00 52.34 225 PRO A CA 1
ATOM 1736 C C . PRO A 1 225 ? -14.230 -19.004 16.125 1.00 52.34 225 PRO A C 1
ATOM 1738 O O . PRO A 1 225 ? -15.369 -18.992 16.595 1.00 52.34 225 PRO A O 1
ATOM 1741 N N . HIS A 1 226 ? -13.148 -19.201 16.875 1.00 42.34 226 HIS A N 1
ATOM 1742 C CA . HIS A 1 226 ? -13.187 -19.073 18.320 1.00 42.34 226 HIS A CA 1
ATOM 1743 C C . HIS A 1 226 ? -13.427 -17.590 18.608 1.00 42.34 226 HIS A C 1
ATOM 1745 O O . HIS A 1 226 ? -12.551 -16.751 18.409 1.00 42.34 226 HIS A O 1
ATOM 1751 N N . VAL A 1 227 ? -14.660 -17.269 18.988 1.00 43.94 227 VAL A N 1
ATOM 1752 C CA . VAL A 1 227 ? -14.998 -15.988 19.605 1.00 43.94 227 VAL A CA 1
ATOM 1753 C C . VAL A 1 227 ? -14.264 -15.950 20.955 1.00 43.94 227 VAL A C 1
ATOM 1755 O O . VAL A 1 227 ? -14.423 -16.917 21.709 1.00 43.94 227 VAL A O 1
ATOM 1758 N N . PRO A 1 228 ? -13.417 -14.940 21.236 1.00 50.34 228 PRO A N 1
ATOM 1759 C CA . PRO A 1 228 ? -12.909 -14.705 22.585 1.00 50.34 228 PRO A CA 1
ATOM 1760 C C . PRO A 1 228 ? -14.020 -14.250 23.538 1.00 50.34 228 PRO A C 1
ATOM 1762 O O . PRO A 1 228 ? -14.942 -13.534 23.082 1.00 50.34 228 PRO A O 1
#

Organism: NCBI:txid2074819

pLDDT: mean 76.6, std 16.58, range [33.97, 96.38]

Sequence (228 aa):
MDLPANFLRQPIQTDKEKNINFSVSITTPLGNGPFIALGGGSFPIPSGIATVTFRNDDPHRQSLARVGIGHRPGRRRPGQVITENVWLSKSFEQFANNIRNLPVDNHELAALVAPRALLVIENTLQTWLGNMATYGCMNTAHKVWEALDISGNMGFSQNGDHSHCQWSGYHASELNAFIDKFLKGTGTANSNTNIVKTDNPNLGFTESQWVDWSVPTLTTLLGSPHVP